Protein 8A3J (pdb70)

Foldseek 3Di:
DVVVVVVVVVVVVVVVVVVVVPD/DVVVVVVVVVVVVVVVVVVVVPD/DVVVVVVVVVVVVVVVVVVVVVD/DCVVVVVVVVVVVVVVVVVVVD/DVVVVVVVVVVVVVVVVVVVD/DVVVVVVVVVVVVVVVVVVVVD/DVVVVVVVVVVVVVVVVVVVVD/DVVVVVVVVVVVVVVVVVVVVD

Radius of gyration: 18.27 Å; Cα contacts (8 Å, |Δi|>4): 203; chains: 8; bounding box: 44×42×52 Å

Sequence (178 aa):
GQLEEIAKQLEEIAWQLEEIAQGGQLKKIAKQLKKIAYQLKKIAQGGQLEEIAKQLEEIAWQLEEIAQGGQLKKIAKQLKKIAYQLKKIAQQLEEIAKQLEEIAWQLEEIAQGQLKKIAKQLKKIAYQLKKIAQQLEEIAKQLEEIAWQLEEIAQGGQLKKIAKQLKKIAYQLKKIAQ

Secondary structure (DSSP, 8-state):
-HHHHHHHHHHHHHHHHHHHHH-/-HHHHHHHHHHHHHHHHHHHH--/-HHHHHHHHHHHHHHHHHHHHT-/-HHHHHHHHHHHHHHHHHHHH-/-HHHHHHHHHHHHHHHHHHH-/-HHHHHHHHHHHHHHHHHHHH-/-HHHHHHHHHHHHHHHHHHHH-/-HHHHHHHHHHHHHHHHHHHH-

B-factor: mean 29.38, std 7.17, range [14.41, 66.84]

Solvent-accessible surface area: 9225 Å² total; per-residue (Å²): 83,66,28,26,112,25,0,73,88,0,36,93,5,2,145,82,0,84,119,32,28,158,59,88,105,17,44,44,1,1,65,84,0,46,48,1,0,148,74,0,55,31,76,59,130,119,88,64,21,34,55,6,0,42,76,0,38,109,7,0,125,56,0,41,122,18,8,116,62,20,29,13,56,70,8,0,57,43,0,77,64,22,0,161,41,0,71,55,85,46,191,103,24,44,66,22,0,91,56,0,44,28,1,2,157,21,0,87,49,35,40,127,77,64,20,50,65,17,0,61,36,0,45,50,2,0,143,53,0,72,82,79,50,125,131,27,48,59,1,0,42,78,0,35,118,18,0,128,44,0,54,136,62,40,168,93,89,63,25,40,27,13,0,25,48,0,72,60,9,0,138,42,0,64,63,82,51,172

Structure (mmCIF, N/CA/C/O backbone):
data_8A3J
#
_entry.id   8A3J
#
_cell.length_a   27.660
_cell.length_b   63.160
_cell.length_c   47.301
_cell.angle_alpha   90.000
_cell.angle_beta   91.680
_cell.angle_gamma   90.000
#
_symmetry.space_group_name_H-M   'P 1 21 1'
#
loop_
_entity.id
_entity.type
_entity.pdbx_description
1 polymer apCC-Tet*3-A
2 polymer apCC-Tet*3-B
3 water water
#
loop_
_atom_site.group_PDB
_atom_site.id
_atom_site.type_symbol
_atom_site.label_atom_id
_atom_site.label_alt_id
_atom_site.label_comp_id
_atom_site.label_asym_id
_atom_site.label_entity_id
_atom_site.label_seq_id
_atom_site.pdbx_PDB_ins_code
_atom_site.Cartn_x
_atom_site.Cartn_y
_atom_site.Cartn_z
_atom_site.occupancy
_atom_site.B_iso_or_equiv
_atom_site.auth_seq_id
_atom_site.auth_comp_id
_atom_site.auth_asym_id
_atom_site.auth_atom_id
_atom_site.pdbx_PDB_model_num
ATOM 4 N N . GLY A 1 2 ? -14.264 -31.697 6.311 1.00 27.06 1 GLY A N 1
ATOM 5 C CA . GLY A 1 2 ? -15.655 -31.758 5.918 1.00 20.55 1 GLY A CA 1
ATOM 6 C C . GLY A 1 2 ? -15.997 -30.703 4.879 1.00 25.12 1 GLY A C 1
ATOM 7 O O . GLY A 1 2 ? -15.112 -29.973 4.436 1.00 23.77 1 GLY A O 1
ATOM 8 N N . GLN A 1 3 ? -17.276 -30.599 4.491 1.00 23.07 2 GLN A N 1
ATOM 9 C CA . GLN A 1 3 ? -17.636 -29.660 3.433 1.00 23.17 2 GLN A CA 1
ATOM 10 C C . GLN A 1 3 ? -17.290 -28.227 3.812 1.00 20.27 2 GLN A C 1
ATOM 11 O O . GLN A 1 3 ? -16.901 -27.426 2.955 1.00 20.42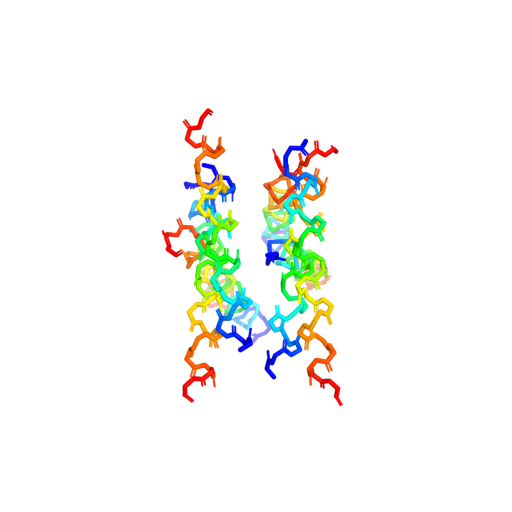 2 GLN A O 1
ATOM 13 N N . LEU A 1 4 ? -17.454 -27.874 5.082 1.00 17.69 3 LEU A N 1
ATOM 14 C CA . LEU A 1 4 ? -17.158 -26.509 5.498 1.00 19.62 3 LEU A CA 1
ATOM 15 C C . LEU A 1 4 ? -15.653 -26.219 5.451 1.00 20.16 3 LEU A C 1
ATOM 16 O O . LEU A 1 4 ? -15.236 -25.128 5.049 1.00 17.20 3 LEU A O 1
ATOM 21 N N . GLU A 1 5 ? -14.824 -27.172 5.861 1.00 18.63 4 GLU A N 1
ATOM 22 C CA . GLU A 1 5 ? -13.380 -26.960 5.799 1.00 21.21 4 GLU A CA 1
ATOM 23 C C . GLU A 1 5 ? -12.870 -26.893 4.353 1.00 20.91 4 GLU A C 1
ATOM 24 O O . GLU A 1 5 ? -11.936 -26.137 4.055 1.00 19.99 4 GLU A O 1
ATOM 26 N N . GLU A 1 6 ? -13.483 -27.652 3.438 1.00 22.59 5 GLU A N 1
ATOM 27 C CA . GLU A 1 6 ? -13.080 -27.602 2.035 1.00 21.16 5 GLU A CA 1
ATOM 28 C C . GLU A 1 6 ? -13.499 -26.289 1.381 1.00 19.49 5 GLU A C 1
ATOM 29 O O . GLU A 1 6 ? -12.722 -25.687 0.625 1.00 22.37 5 GLU A O 1
ATOM 35 N N . ILE A 1 7 ? -14.721 -25.825 1.659 1.00 23.71 6 ILE A N 1
ATOM 36 C CA . ILE A 1 7 ? -15.111 -24.485 1.225 1.00 21.55 6 ILE A CA 1
ATOM 37 C C . ILE A 1 7 ? -14.153 -23.445 1.788 1.00 20.38 6 ILE A C 1
ATOM 38 O O . ILE A 1 7 ? -13.731 -22.524 1.081 1.00 21.57 6 ILE A O 1
ATOM 43 N N . ALA A 1 8 ? -13.817 -23.556 3.072 1.00 17.52 7 ALA A N 1
ATOM 44 C CA . ALA A 1 8 ? -12.843 -22.648 3.679 1.00 21.59 7 ALA A CA 1
ATOM 45 C C . ALA A 1 8 ? -11.521 -22.628 2.912 1.00 19.67 7 ALA A C 1
ATOM 46 O O . ALA A 1 8 ? -10.965 -21.554 2.643 1.00 17.43 7 ALA A O 1
ATOM 48 N N . LYS A 1 9 ? -11.003 -23.811 2.554 1.00 18.70 8 LYS A N 1
ATOM 49 C CA . LYS A 1 9 ? -9.733 -23.867 1.823 1.00 22.85 8 LYS A CA 1
ATOM 50 C C . LYS A 1 9 ? -9.855 -23.185 0.468 1.00 22.85 8 LYS A C 1
ATOM 51 O O . LYS A 1 9 ? -8.919 -22.506 0.014 1.00 22.60 8 LYS A O 1
ATOM 55 N N . GLN A 1 10 ? -11.013 -23.345 -0.184 1.00 22.57 9 GLN A N 1
ATOM 56 C CA . GLN A 1 10 ? -11.240 -22.696 -1.473 1.00 23.73 9 GLN A CA 1
ATOM 57 C C . GLN A 1 10 ? -11.319 -21.175 -1.337 1.00 23.09 9 GLN A C 1
ATOM 58 O O . GLN A 1 10 ? -10.833 -20.440 -2.205 1.00 25.05 9 GLN A O 1
ATOM 64 N N . LEU A 1 11 ? -11.938 -20.676 -0.266 1.00 18.99 10 LEU A N 1
ATOM 65 C CA . LEU A 1 11 ? -11.964 -19.231 -0.068 1.00 18.06 10 LEU A CA 1
ATOM 66 C C . LEU A 1 11 ? -10.577 -18.695 0.263 1.00 18.15 10 LEU A C 1
ATOM 67 O O . LEU A 1 11 ? -10.240 -17.577 -0.127 1.00 18.06 10 LEU A O 1
ATOM 72 N N . GLU A 1 12 ? -9.750 -19.473 0.956 1.00 21.67 11 GLU A N 1
ATOM 73 C CA . GLU A 1 12 ? -8.367 -19.047 1.180 1.00 20.35 11 GLU A CA 1
ATOM 74 C C . GLU A 1 12 ? -7.616 -18.946 -0.138 1.00 21.42 11 GLU A C 1
ATOM 75 O O . GLU A 1 12 ? -6.911 -17.967 -0.390 1.00 25.01 11 GLU A O 1
ATOM 81 N N . GLU A 1 13 ? -7.736 -19.963 -0.987 1.00 21.86 12 GLU A N 1
ATOM 82 C CA . GLU A 1 13 ? -7.075 -19.894 -2.284 1.00 20.90 12 GLU A CA 1
ATOM 83 C C . GLU A 1 13 ? -7.536 -18.675 -3.078 1.00 23.29 12 GLU A C 1
ATOM 84 O O . GLU A 1 13 ? -6.729 -18.006 -3.741 1.00 23.94 12 GLU A O 1
ATOM 90 N N . ILE A 1 14 ? -8.830 -18.376 -3.038 1.00 22.10 13 ILE A N 1
ATOM 91 C CA . ILE A 1 14 ? -9.309 -17.173 -3.707 1.00 23.23 13 ILE A CA 1
ATOM 92 C C . ILE A 1 14 ? -8.711 -15.920 -3.072 1.00 21.46 13 ILE A C 1
ATOM 93 O O . ILE A 1 14 ? -8.404 -14.945 -3.765 1.00 23.30 13 ILE A O 1
ATOM 98 N N . ALA A 1 15 ? -8.537 -15.916 -1.751 1.00 19.49 14 ALA A N 1
ATOM 99 C CA . ALA A 1 15 ? -7.917 -14.747 -1.134 1.00 21.52 14 ALA A CA 1
ATOM 100 C C . ALA A 1 15 ? -6.445 -14.612 -1.5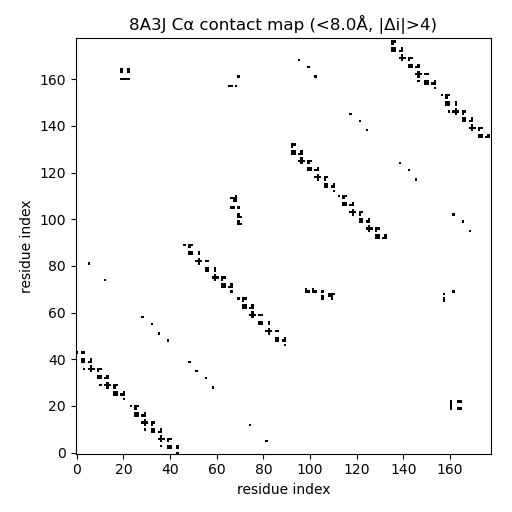38 1.00 21.73 14 ALA A C 1
ATOM 101 O O . ALA A 1 15 ? -5.941 -13.492 -1.643 1.00 18.93 14 ALA A O 1
ATOM 103 N N . TRP A 1 16 ? -5.758 -15.725 -1.830 1.00 20.94 15 TRP A N 1
ATOM 104 C CA . TRP A 1 16 ? -4.355 -15.619 -2.260 1.00 23.89 15 TRP A CA 1
ATOM 105 C C . TRP A 1 16 ? -4.236 -15.152 -3.712 1.00 24.85 15 TRP A C 1
ATOM 106 O O . TRP A 1 16 ? -3.294 -14.417 -4.053 1.00 23.05 15 TRP A O 1
ATOM 117 N N . GLN A 1 17 ? -5.166 -15.583 -4.583 1.00 24.08 16 GLN A N 1
ATOM 118 C CA . GLN A 1 17 ? -5.321 -14.951 -5.900 1.00 23.36 16 GLN A CA 1
ATOM 119 C C . GLN A 1 17 ? -5.531 -13.448 -5.768 1.00 21.04 16 GLN A C 1
ATOM 120 O O . GLN A 1 17 ? -4.944 -12.643 -6.499 1.00 22.87 16 GLN A O 1
ATOM 126 N N . LEU A 1 18 ? -6.449 -13.054 -4.902 1.00 22.37 17 LEU A N 1
ATOM 127 C CA . LEU A 1 18 ? -6.733 -11.636 -4.794 1.00 21.81 17 LEU A CA 1
ATOM 128 C C . LEU A 1 18 ? -5.509 -10.886 -4.289 1.00 21.58 17 LEU A C 1
ATOM 129 O O . LEU A 1 18 ? -5.266 -9.755 -4.704 1.00 24.95 17 LEU A O 1
ATOM 134 N N . GLU A 1 19 ? -4.705 -11.491 -3.433 1.00 21.01 18 GLU A N 1
ATOM 135 C CA . GLU A 1 19 ? -3.474 -10.849 -2.891 1.00 22.94 18 GLU A CA 1
ATOM 136 C C . GLU A 1 19 ? -2.420 -10.662 -3.992 1.00 23.29 18 GLU A C 1
ATOM 137 O O . GLU A 1 19 ? -1.821 -9.599 -4.026 1.00 26.81 18 GLU A O 1
ATOM 143 N N . GLU A 1 20 ? -2.259 -11.645 -4.873 1.00 21.75 19 GLU A N 1
ATOM 144 C CA . GLU A 1 20 ? -1.289 -11.559 -5.994 1.00 25.10 19 GLU A CA 1
ATOM 145 C C . GLU A 1 20 ? -1.690 -10.441 -6.969 1.00 28.31 19 GLU A C 1
ATOM 146 O O . GLU A 1 20 ? -0.810 -9.767 -7.471 1.00 28.38 19 GLU A O 1
ATOM 152 N N . ILE A 1 21 ? -2.988 -10.259 -7.196 1.00 25.69 20 ILE A N 1
ATOM 153 C CA . ILE A 1 21 ? -3.494 -9.206 -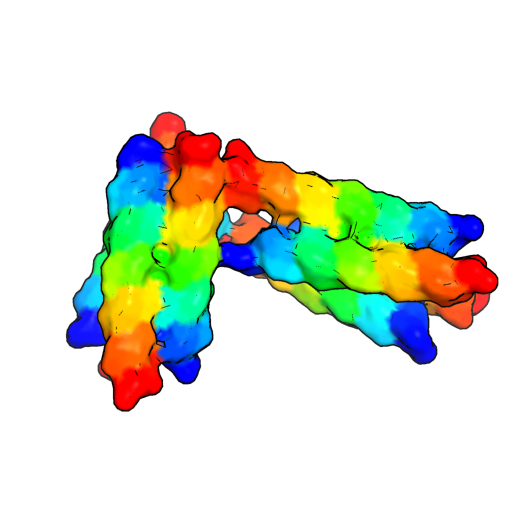8.113 1.00 24.32 20 ILE A CA 1
ATOM 154 C C . ILE A 1 21 ? -3.296 -7.851 -7.446 1.00 23.10 20 ILE A C 1
ATOM 155 O O . ILE A 1 21 ? -2.970 -6.905 -8.131 1.00 24.13 20 ILE A O 1
ATOM 160 N N . ALA A 1 22 ? -3.519 -7.785 -6.146 1.00 25.35 21 ALA A N 1
ATOM 161 C CA . ALA A 1 22 ? -3.464 -6.489 -5.447 1.00 28.01 21 ALA A CA 1
ATOM 162 C C . ALA A 1 22 ? -2.034 -5.963 -5.321 1.00 30.09 21 ALA A C 1
ATOM 163 O O . ALA A 1 22 ? -1.848 -4.747 -5.181 1.00 31.98 21 ALA A O 1
ATOM 165 N N . GLN A 1 23 ? -1.053 -6.839 -5.347 1.00 28.44 22 GLN A N 1
ATOM 166 C CA . GLN A 1 23 ? 0.282 -6.250 -5.068 1.00 35.54 22 GLN A CA 1
ATOM 167 C C . GLN A 1 23 ? 1.180 -6.245 -6.303 1.00 32.75 22 GLN A C 1
ATOM 168 O O . GLN A 1 23 ? 1.676 -5.165 -6.649 1.00 41.10 22 GLN A O 1
ATOM 174 N N . GLY A 1 24 ? 1.357 -7.359 -6.980 1.00 32.61 23 GLY A N 1
ATOM 175 C CA . GLY A 1 24 ? 2.255 -7.226 -8.135 1.00 33.88 23 GLY A CA 1
ATOM 176 C C . GLY A 1 24 ? 1.791 -8.052 -9.285 1.00 40.28 23 GLY A C 1
ATOM 177 O O . GLY A 1 24 ? 1.533 -7.492 -10.346 1.00 39.34 23 GLY A O 1
ATOM 182 N N . GLY B 2 2 ? -5.779 -1.738 -2.337 1.00 27.28 1 GLY B N 1
ATOM 183 C CA . GLY B 2 2 ? -6.391 -1.612 -1.027 1.00 29.52 1 GLY B CA 1
ATOM 184 C C . GLY B 2 2 ? -7.685 -2.367 -0.808 1.00 24.72 1 GLY B C 1
ATOM 185 O O . GLY B 2 2 ? -7.862 -2.999 0.219 1.00 25.79 1 GLY B O 1
ATOM 186 N N . GLN B 2 3 ? -8.607 -2.303 -1.769 1.00 27.96 2 GLN B N 1
ATOM 187 C CA . GLN B 2 3 ? -9.894 -2.952 -1.568 1.00 24.10 2 GLN B CA 1
ATOM 188 C C . GLN B 2 3 ? -9.799 -4.457 -1.774 1.00 24.04 2 GLN B C 1
ATOM 189 O O . GLN B 2 3 ? -10.423 -5.224 -1.038 1.00 24.01 2 GLN B O 1
ATOM 195 N N . LEU B 2 4 ? -9.043 -4.899 -2.776 1.00 23.57 3 LEU B N 1
ATOM 196 C CA . LEU B 2 4 ? -8.860 -6.329 -2.972 1.00 24.02 3 LEU B CA 1
ATOM 197 C C . LEU B 2 4 ? -8.140 -6.956 -1.783 1.00 25.46 3 LEU B C 1
ATOM 198 O O . LEU B 2 4 ? -8.442 -8.095 -1.402 1.00 23.09 3 LEU B O 1
ATOM 203 N N . LYS B 2 5 ? -7.195 -6.225 -1.176 1.00 25.21 4 LYS B N 1
ATOM 204 C CA . LYS B 2 5 ? -6.505 -6.730 0.007 1.00 26.18 4 LYS B CA 1
ATOM 205 C C . LYS B 2 5 ? -7.445 -6.805 1.209 1.00 24.72 4 LYS B C 1
ATOM 206 O O . LYS B 2 5 ? -7.434 -7.798 1.949 1.00 27.10 4 LYS B O 1
ATOM 208 N N . LYS B 2 6 ? -8.269 -5.772 1.429 1.00 22.71 5 LYS B N 1
ATOM 209 C CA . LYS B 2 6 ? -9.283 -5.871 2.481 1.00 24.46 5 LYS B CA 1
ATOM 210 C C . LYS B 2 6 ? -10.240 -7.038 2.230 1.00 25.30 5 LYS B C 1
ATOM 211 O O . LYS B 2 6 ? -10.662 -7.730 3.173 1.00 23.73 5 LYS B O 1
ATOM 213 N N . ILE B 2 7 ? -10.580 -7.292 0.965 1.00 22.21 6 ILE B N 1
ATOM 214 C CA . ILE B 2 7 ? -11.440 -8.427 0.660 1.00 22.05 6 ILE B CA 1
ATOM 215 C C . ILE B 2 7 ? -10.739 -9.745 0.965 1.00 20.39 6 ILE B C 1
ATOM 216 O O . ILE B 2 7 ? -11.346 -10.667 1.511 1.00 22.42 6 ILE B O 1
ATOM 221 N N . ALA B 2 8 ? -9.468 -9.878 0.594 1.00 24.28 7 ALA B N 1
ATOM 222 C CA . ALA B 2 8 ? -8.769 -11.122 0.871 1.00 20.86 7 ALA B CA 1
ATOM 223 C C . ALA B 2 8 ? -8.660 -11.355 2.368 1.00 19.22 7 ALA B C 1
ATOM 224 O O . ALA B 2 8 ? -8.778 -12.497 2.834 1.00 18.93 7 ALA B O 1
ATOM 226 N N . LYS B 2 9 ? -8.489 -10.283 3.147 1.00 18.09 8 LYS B N 1
ATOM 227 C CA . LYS B 2 9 ? -8.473 -10.448 4.604 1.00 22.05 8 LYS B CA 1
ATOM 228 C C . LYS B 2 9 ? -9.836 -10.895 5.128 1.00 23.70 8 LYS B C 1
ATOM 229 O O . LYS B 2 9 ? -9.919 -11.727 6.051 1.00 20.75 8 LYS B O 1
ATOM 231 N N . GLN B 2 10 ? -10.920 -10.345 4.558 1.00 22.72 9 GLN B N 1
ATOM 232 C CA . GLN B 2 10 ? -12.257 -10.802 4.921 1.00 21.37 9 GLN B CA 1
ATOM 233 C C . GLN B 2 10 ? -12.441 -12.258 4.563 1.00 21.01 9 GLN B C 1
ATOM 234 O O . GLN B 2 10 ? -13.049 -13.019 5.320 1.00 23.90 9 GLN B O 1
ATOM 240 N N . LEU B 2 11 ? -11.925 -12.665 3.409 1.00 18.34 10 LEU B N 1
ATOM 241 C CA . LEU B 2 11 ? -12.141 -14.028 2.959 1.00 17.64 10 LEU B CA 1
ATOM 242 C C . LEU B 2 11 ? -11.427 -14.991 3.870 1.00 20.20 10 LEU B C 1
ATOM 243 O O . LEU B 2 11 ? -11.940 -16.078 4.161 1.00 17.00 10 LEU B O 1
ATOM 248 N N . LYS B 2 12 ? -10.256 -14.576 4.367 1.00 19.55 11 LYS B N 1
ATOM 249 C CA . LYS B 2 12 ? -9.494 -15.407 5.279 1.00 22.22 11 LYS B CA 1
ATOM 250 C C . LYS B 2 12 ? -10.163 -15.489 6.639 1.00 19.01 11 LYS B C 1
ATOM 251 O O . LYS B 2 12 ? -10.215 -16.568 7.236 1.00 18.63 11 LYS B O 1
ATOM 253 N N . LYS B 2 13 ? -10.677 -14.370 7.153 1.00 20.46 12 LYS B N 1
ATOM 254 C CA . LYS B 2 13 ? -11.494 -14.447 8.369 1.00 22.86 12 LYS B CA 1
ATOM 255 C C . LYS B 2 13 ? -12.700 -15.371 8.180 1.00 23.70 12 LYS B C 1
ATOM 256 O O . LYS B 2 13 ? -13.031 -16.171 9.068 1.00 22.69 12 LYS B O 1
ATOM 258 N N . ILE B 2 14 ? -13.367 -15.283 7.030 1.00 20.95 13 ILE B N 1
ATOM 259 C CA . ILE B 2 14 ? -14.534 -16.126 6.798 1.00 23.00 13 ILE B CA 1
ATOM 260 C C . ILE B 2 14 ? -14.126 -17.597 6.751 1.00 23.85 13 ILE B C 1
ATOM 261 O O . ILE B 2 14 ? -14.819 -18.468 7.289 1.00 21.29 13 ILE B O 1
ATOM 266 N N . ALA B 2 15 ? -12.992 -17.900 6.113 1.00 21.12 14 ALA B N 1
ATOM 267 C CA . ALA B 2 15 ? -12.560 -19.290 6.057 1.00 22.66 14 ALA B CA 1
ATOM 268 C C . ALA B 2 15 ? -12.204 -19.794 7.449 1.00 22.13 14 ALA B C 1
ATOM 269 O O . ALA B 2 15 ? -12.526 -20.934 7.804 1.00 21.03 14 ALA B O 1
ATOM 271 N N . TYR B 2 16 ? -11.668 -18.943 8.311 1.00 21.79 15 TYR B N 1
ATOM 272 C CA . TYR B 2 16 ? -11.417 -19.367 9.713 1.00 26.48 15 TYR B CA 1
ATOM 273 C C . TYR B 2 16 ? -12.745 -19.679 10.414 1.00 25.29 15 TYR B C 1
ATOM 274 O O . TYR B 2 16 ? -12.821 -20.671 11.132 1.00 24.32 15 TYR B O 1
ATOM 283 N N . GLN B 2 17 ? -13.754 -18.849 10.178 1.00 26.57 16 GLN B N 1
ATOM 284 C CA . GLN B 2 17 ? -15.073 -19.002 10.843 1.00 25.56 16 GLN B CA 1
ATOM 285 C C . GLN B 2 17 ? -15.754 -20.303 10.400 1.00 26.93 16 GLN B C 1
ATOM 286 O O . GLN B 2 17 ? -16.307 -20.988 11.251 1.00 28.99 16 GLN B O 1
ATOM 292 N N . LEU B 2 18 ? -15.660 -20.637 9.121 1.00 26.32 17 LEU B N 1
ATOM 293 C CA . LEU B 2 18 ? -16.221 -21.910 8.622 1.00 25.58 17 LEU B CA 1
ATOM 294 C C . LEU B 2 18 ? -15.486 -23.070 9.292 1.00 28.48 17 LEU B C 1
ATOM 295 O O . LEU B 2 18 ? -16.157 -23.981 9.768 1.00 29.33 17 LEU B O 1
ATOM 300 N N . LYS B 2 19 ? -14.164 -22.998 9.345 1.00 24.28 18 LYS B N 1
ATOM 301 C CA . LYS B 2 19 ? -13.323 -24.064 9.948 1.00 30.49 18 LYS B CA 1
ATOM 302 C C . LYS B 2 19 ? -13.616 -24.196 11.450 1.00 31.92 18 LYS B C 1
ATOM 303 O O . LYS B 2 19 ? -13.539 -25.305 11.952 1.00 35.65 18 LYS B O 1
ATOM 309 N N . LYS B 2 20 ? -14.010 -23.112 12.106 1.00 32.10 19 LYS B N 1
ATOM 310 C CA . LYS B 2 20 ? -14.361 -23.150 13.545 1.00 31.03 19 LYS B CA 1
ATOM 311 C C . LYS B 2 20 ? -15.781 -23.698 13.768 1.00 36.65 19 LYS B C 1
ATOM 312 O O . LYS B 2 20 ? -15.951 -24.436 14.724 1.00 39.96 19 LYS B O 1
ATOM 314 N N . ILE B 2 21 ? -16.768 -23.310 12.957 1.00 34.41 20 ILE B N 1
ATOM 315 C CA . ILE B 2 21 ? -18.130 -23.901 13.075 1.00 35.11 20 ILE B CA 1
ATOM 316 C C . ILE B 2 21 ? -17.891 -25.392 13.093 1.00 37.63 20 ILE B C 1
ATOM 317 O O . ILE B 2 21 ? -18.371 -26.066 13.996 1.00 37.27 20 ILE B O 1
ATOM 322 N N . ALA B 2 22 ? -17.139 -25.843 12.103 1.00 38.67 21 ALA B N 1
ATOM 323 C CA . ALA B 2 22 ? -16.805 -27.265 11.997 1.00 37.44 21 ALA B CA 1
ATOM 324 C C . ALA B 2 22 ? -16.108 -27.728 13.283 1.00 41.76 21 ALA B C 1
ATOM 325 O O . ALA B 2 22 ? -16.464 -28.799 13.778 1.00 39.12 21 ALA B O 1
ATOM 327 N N . GLN B 2 23 ? -15.193 -26.920 13.825 1.00 48.90 22 GLN B N 1
ATOM 328 C CA . GLN B 2 23 ? -14.370 -27.328 14.992 1.00 46.60 22 GLN B CA 1
ATOM 329 C C . GLN B 2 23 ? -14.728 -26.528 16.233 1.00 49.29 22 GLN B C 1
ATOM 330 O O . GLN B 2 23 ? -14.169 -25.436 16.393 1.00 48.47 22 GLN B O 1
ATOM 336 N N . GLY B 2 24 ? -15.546 -27.078 17.120 1.00 42.00 23 GLY B N 1
ATOM 337 C CA . GLY B 2 24 ? -15.832 -26.370 18.379 1.00 42.29 23 GLY B CA 1
ATOM 338 C C . GLY B 2 24 ? -16.917 -25.350 18.169 1.00 41.57 23 GLY B C 1
ATOM 339 O O . GLY B 2 24 ? -16.780 -24.229 18.652 1.00 41.75 23 GLY B O 1
ATOM 344 N N . GLY C 1 2 ? -28.919 -19.126 10.189 1.00 38.42 1 GLY C N 1
ATOM 345 C CA . GLY C 1 2 ? -27.902 -18.607 11.088 1.00 34.14 1 GLY C CA 1
ATOM 346 C C . GLY C 1 2 ? -26.540 -18.202 10.568 1.00 31.47 1 GLY C C 1
ATOM 347 O O . GLY C 1 2 ? -26.404 -17.457 9.600 1.00 35.42 1 GLY C O 1
ATOM 348 N N . GLN C 1 3 ? -25.514 -18.709 11.245 1.00 34.12 2 GLN C N 1
ATOM 349 C CA . GLN C 1 3 ? -24.147 -18.259 11.001 1.00 33.34 2 GLN C CA 1
ATOM 350 C C . GLN C 1 3 ? -23.691 -18.582 9.587 1.00 30.08 2 GLN C C 1
ATOM 351 O O . GLN C 1 3 ? -23.035 -17.759 8.934 1.00 27.33 2 GLN C O 1
ATOM 353 N N . LEU C 1 4 ? -24.019 -19.778 9.095 1.00 29.80 3 LEU C N 1
ATOM 354 C CA . LEU C 1 4 ? -23.678 -20.112 7.718 1.00 26.35 3 LEU C CA 1
ATOM 355 C C . LEU C 1 4 ? -24.368 -19.172 6.748 1.00 27.27 3 LEU C C 1
ATOM 356 O O . LEU C 1 4 ? -23.778 -18.777 5.739 1.00 22.88 3 LEU C O 1
ATOM 361 N N . GLU C 1 5 ? -25.625 -18.794 7.037 1.00 29.56 4 GLU C N 1
ATOM 362 C CA . GLU C 1 5 ? -26.325 -17.887 6.134 1.00 27.54 4 GLU C CA 1
ATOM 363 C C . GLU C 1 5 ? -25.739 -16.477 6.197 1.00 25.74 4 GLU C C 1
ATOM 364 O O . GLU C 1 5 ? -25.600 -15.812 5.164 1.00 23.37 4 GLU C O 1
ATOM 366 N N . GLU C 1 6 ? -25.391 -16.003 7.396 1.00 28.34 5 GLU C N 1
ATOM 367 C CA . GLU C 1 6 ? -24.697 -14.723 7.507 1.00 25.82 5 GLU C CA 1
ATOM 368 C C . GLU C 1 6 ? -23.426 -14.730 6.685 1.00 26.35 5 GLU C C 1
ATOM 369 O O . GLU C 1 6 ? -23.123 -13.763 5.981 1.00 28.52 5 GLU C O 1
ATOM 371 N N . ILE C 1 7 ? -22.666 -15.815 6.766 1.00 26.98 6 ILE C N 1
ATOM 372 C CA . ILE C 1 7 ? -21.424 -15.897 6.017 1.00 24.65 6 ILE C CA 1
ATOM 373 C C . ILE C 1 7 ? -21.706 -15.914 4.522 1.00 24.19 6 ILE C C 1
ATOM 374 O O . ILE C 1 7 ? -20.995 -15.279 3.737 1.00 20.95 6 ILE C O 1
ATOM 379 N N . ALA C 1 8 ? -22.751 -16.632 4.104 1.00 22.92 7 ALA C N 1
ATOM 380 C CA . ALA C 1 8 ? -23.131 -16.628 2.695 1.00 22.87 7 ALA C CA 1
ATOM 381 C C . ALA C 1 8 ? -23.464 -15.217 2.216 1.00 21.34 7 ALA C C 1
ATOM 382 O O . ALA C 1 8 ? -23.095 -14.829 1.106 1.00 22.50 7 ALA C O 1
ATOM 384 N N . LYS C 1 9 ? -24.152 -14.432 3.038 1.00 24.42 8 LYS C N 1
ATOM 385 C CA . LYS C 1 9 ? -24.424 -13.048 2.656 1.00 23.62 8 LYS C CA 1
ATOM 386 C C . LYS C 1 9 ? -23.135 -12.239 2.566 1.00 22.63 8 LYS C C 1
ATOM 387 O O . LYS C 1 9 ? -22.984 -11.401 1.665 1.00 23.07 8 LYS C O 1
ATOM 389 N N . GLN C 1 10 ? -22.199 -12.464 3.496 1.00 24.28 9 GLN C N 1
ATOM 390 C CA . GLN C 1 10 ? -20.898 -11.795 3.411 1.00 20.77 9 GLN C CA 1
ATOM 391 C C . GLN C 1 10 ? -20.221 -12.101 2.087 1.00 21.41 9 GLN C C 1
ATOM 392 O O . GLN C 1 10 ? -19.670 -11.203 1.429 1.00 23.17 9 GLN C O 1
ATOM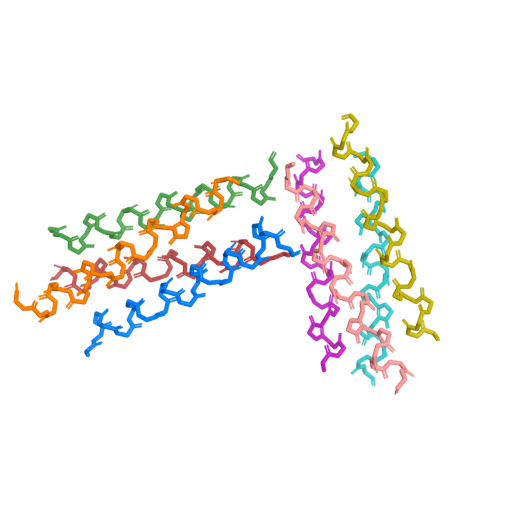 398 N N . LEU C 1 11 ? -20.280 -13.364 1.667 1.00 20.42 10 LEU C N 1
ATOM 399 C CA . LEU C 1 11 ? -19.663 -13.776 0.409 1.00 19.72 10 LEU C CA 1
ATOM 400 C C . LEU C 1 11 ? -20.340 -13.138 -0.787 1.00 21.31 10 LEU C C 1
ATOM 401 O O . LEU C 1 11 ? -19.660 -12.714 -1.724 1.00 19.35 10 LEU C O 1
ATOM 406 N N . GLU C 1 12 ? -21.681 -13.122 -0.796 1.00 19.79 11 GLU C N 1
ATOM 407 C CA . GLU C 1 12 ? -22.421 -12.447 -1.847 1.00 21.19 11 GLU C CA 1
ATOM 408 C C . GLU C 1 12 ? -22.014 -10.996 -1.960 1.00 20.03 11 GLU C C 1
ATOM 409 O O . GLU C 1 12 ? -21.793 -10.492 -3.066 1.00 21.83 11 GLU C O 1
ATOM 415 N N . GLU C 1 13 ? -21.940 -10.303 -0.829 1.00 20.13 12 GLU C N 1
ATOM 416 C CA . GLU C 1 13 ? -21.598 -8.859 -0.813 1.00 22.35 12 GLU C CA 1
ATOM 417 C C . GLU C 1 13 ? -20.161 -8.664 -1.325 1.00 22.49 12 GLU C C 1
ATOM 418 O O . GLU C 1 13 ? -19.936 -7.717 -2.068 1.00 24.15 12 GLU C O 1
ATOM 424 N N . ILE C 1 14 ? -19.237 -9.535 -0.943 1.00 19.45 13 ILE C N 1
ATOM 425 C CA . ILE C 1 14 ? -17.900 -9.472 -1.525 1.00 23.74 13 ILE C CA 1
ATOM 426 C C . ILE C 1 14 ? -17.953 -9.723 -3.037 1.00 22.95 13 ILE C C 1
ATOM 427 O O . ILE C 1 14 ? -17.269 -9.045 -3.813 1.00 22.59 13 ILE C O 1
ATOM 432 N N . ALA C 1 15 ? -18.753 -10.703 -3.475 1.00 19.62 14 ALA C N 1
ATOM 433 C CA . ALA C 1 15 ? -18.886 -10.948 -4.909 1.00 23.20 14 ALA C CA 1
ATOM 434 C C . ALA C 1 15 ? -19.395 -9.712 -5.632 1.00 22.55 14 ALA C C 1
ATOM 435 O O . ALA C 1 15 ? -18.935 -9.393 -6.736 1.00 25.36 14 ALA C O 1
ATOM 437 N N . TRP C 1 16 ? -20.351 -9.009 -5.031 1.00 21.88 15 TRP C N 1
ATOM 438 C CA . TRP C 1 16 ? -20.916 -7.823 -5.659 1.00 23.87 15 TRP C CA 1
ATOM 439 C C . TRP C 1 16 ? -19.907 -6.690 -5.696 1.00 22.17 15 TRP C C 1
ATOM 440 O O . TRP C 1 16 ? -19.805 -5.978 -6.702 1.00 24.05 15 TRP C O 1
ATOM 451 N N . GLN C 1 17 ? -19.145 -6.504 -4.618 1.00 22.26 16 GLN C N 1
ATOM 452 C CA . GLN C 1 17 ? -18.072 -5.510 -4.674 1.00 24.30 16 GLN C CA 1
ATOM 453 C C . GLN C 1 17 ? -17.026 -5.865 -5.720 1.00 24.26 16 GLN C C 1
ATOM 454 O O . GLN C 1 17 ? -16.495 -4.975 -6.391 1.00 26.33 16 GLN C O 1
ATOM 460 N N . LEU C 1 18 ? -16.707 -7.155 -5.867 1.00 21.52 17 LEU C N 1
ATOM 461 C CA . LEU C 1 18 ? -15.761 -7.585 -6.892 1.00 20.63 17 LEU C CA 1
ATOM 462 C C . LEU C 1 18 ? -16.297 -7.319 -8.295 1.00 22.15 17 LEU C C 1
ATOM 463 O O . LEU C 1 18 ? -15.540 -6.931 -9.197 1.00 20.13 17 LEU C O 1
ATOM 468 N N . GLU C 1 19 ? -17.592 -7.574 -8.515 1.00 20.03 18 GLU C N 1
ATOM 469 C CA . GLU C 1 19 ? -18.195 -7.235 -9.796 1.00 23.71 18 GLU C CA 1
ATOM 470 C C . GLU C 1 19 ? -18.123 -5.735 -10.050 1.00 25.25 18 GLU C C 1
ATOM 471 O O . GLU C 1 19 ? -17.871 -5.297 -11.178 1.00 27.03 18 GLU C O 1
ATOM 477 N N . GLU C 1 20 ? -18.348 -4.929 -9.010 1.00 22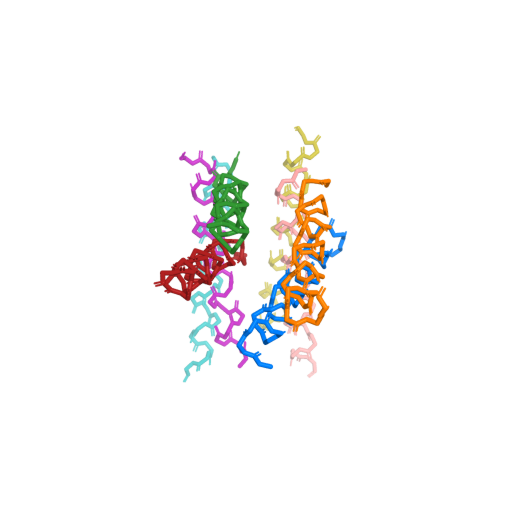.88 19 GLU C N 1
ATOM 478 C CA . GLU C 1 20 ? -18.241 -3.483 -9.169 1.00 24.83 19 GLU C CA 1
ATOM 479 C C . GLU C 1 20 ? -16.806 -3.073 -9.506 1.00 27.31 19 GLU C C 1
ATOM 480 O O . GLU C 1 20 ? -16.568 -2.279 -10.427 1.00 26.04 19 GLU C O 1
ATOM 486 N N . ILE C 1 21 ? -15.835 -3.609 -8.767 1.00 23.93 20 ILE C N 1
ATOM 487 C CA . ILE C 1 21 ? -14.422 -3.360 -9.050 1.00 25.12 20 ILE C CA 1
ATOM 488 C C . ILE C 1 21 ? -14.120 -3.663 -10.510 1.00 25.52 20 ILE C C 1
ATOM 489 O O . ILE C 1 21 ? -13.747 -2.780 -11.291 1.00 29.44 20 ILE C O 1
ATOM 494 N N . ALA C 1 22 ? -14.338 -4.909 -10.909 1.00 23.81 21 ALA C N 1
ATOM 495 C CA . ALA C 1 22 ? -13.987 -5.309 -12.266 1.00 28.17 21 ALA C CA 1
ATOM 496 C C . ALA C 1 22 ? -14.721 -4.480 -13.311 1.00 30.11 21 ALA C C 1
ATOM 497 O O . ALA C 1 22 ? -14.187 -4.255 -14.400 1.00 28.83 21 ALA C O 1
ATOM 499 N N . GLN C 1 23 ? -15.939 -4.016 -13.004 1.00 27.63 22 GLN C N 1
ATOM 500 C CA . GLN C 1 23 ? -16.728 -3.231 -13.947 1.00 30.24 22 GLN C CA 1
ATOM 501 C C . GLN C 1 23 ? -16.314 -1.774 -13.979 1.00 31.64 22 GLN C C 1
ATOM 502 O O . GLN C 1 23 ? -16.917 -0.994 -14.720 1.00 34.61 22 GLN C O 1
ATOM 508 N N . GLY C 1 24 ? -15.327 -1.383 -13.182 1.00 32.85 23 GLY C N 1
ATOM 509 C CA . GLY C 1 24 ? -14.783 -0.040 -13.254 1.00 37.29 23 GLY C CA 1
ATOM 510 C C . GLY C 1 24 ? -15.172 0.884 -12.117 1.00 39.26 23 GLY C C 1
ATOM 511 O O . GLY C 1 24 ? -14.921 2.088 -12.187 1.00 44.94 23 GLY C O 1
ATOM 516 N N . GLY D 2 2 ? -8.427 -10.519 -15.864 1.00 45.12 1 GLY D N 1
ATOM 517 C CA . GLY D 2 2 ? -9.848 -10.778 -16.015 1.00 37.65 1 GLY D CA 1
ATOM 518 C C . GLY D 2 2 ? -10.364 -11.768 -14.992 1.00 35.32 1 GLY D C 1
ATOM 519 O O . GLY D 2 2 ? -11.390 -12.429 -15.199 1.00 37.10 1 GLY D O 1
ATOM 520 N N . GLN D 2 3 ? -9.664 -11.850 -13.862 1.00 34.89 2 GLN D N 1
ATOM 521 C CA . GLN D 2 3 ? -9.953 -12.901 -12.894 1.00 30.73 2 GLN D CA 1
ATOM 522 C C . GLN D 2 3 ? -11.143 -12.569 -11.997 1.00 29.42 2 GLN D C 1
ATOM 523 O O . GLN D 2 3 ? -11.837 -13.488 -11.544 1.00 23.75 2 GLN D O 1
ATOM 525 N N . LEU D 2 4 ? -11.416 -11.275 -11.765 1.00 28.44 3 LEU D N 1
ATOM 526 C CA . LEU D 2 4 ? -12.299 -10.875 -10.675 1.00 27.85 3 LEU D CA 1
ATOM 527 C C . LEU D 2 4 ? -13.742 -11.300 -10.919 1.00 22.25 3 LEU D C 1
ATOM 528 O O . LEU D 2 4 ? -14.433 -11.695 -9.983 1.00 22.31 3 LEU D O 1
ATOM 533 N N . LYS D 2 5 ? -14.231 -11.204 -12.155 1.00 24.13 4 LYS D N 1
ATOM 534 C CA . LYS D 2 5 ? -15.608 -11.625 -12.408 1.00 22.94 4 LYS D CA 1
ATOM 535 C C . LYS D 2 5 ? -15.756 -13.126 -12.204 1.00 24.37 4 LYS D C 1
ATOM 536 O O . LYS D 2 5 ? -16.757 -13.589 -11.634 1.00 26.38 4 LYS D O 1
ATOM 538 N N . LYS D 2 6 ? -14.770 -13.904 -12.662 1.00 25.50 5 LYS D N 1
ATOM 539 C CA . LYS D 2 6 ? -14.830 -15.349 -12.471 1.00 23.90 5 LYS D CA 1
ATOM 540 C C . LYS D 2 6 ? -14.735 -15.710 -10.989 1.00 22.65 5 LYS D C 1
ATOM 541 O O . LYS D 2 6 ? -15.376 -16.667 -10.534 1.00 22.08 5 LYS D O 1
ATOM 543 N N . ILE D 2 7 ? -13.991 -14.919 -10.205 1.00 21.70 6 ILE D N 1
ATOM 544 C CA . ILE D 2 7 ? -13.974 -15.115 -8.758 1.00 21.84 6 ILE D CA 1
ATOM 545 C C . ILE D 2 7 ? -15.330 -14.797 -8.138 1.00 18.98 6 ILE D C 1
ATOM 546 O O . ILE D 2 7 ? -15.780 -15.495 -7.226 1.00 18.16 6 ILE D O 1
ATOM 551 N N . ALA D 2 8 ? -15.953 -13.691 -8.556 1.00 19.83 7 ALA D N 1
ATOM 552 C CA . ALA D 2 8 ? -17.238 -13.297 -7.984 1.00 21.98 7 ALA D CA 1
ATOM 553 C C . ALA D 2 8 ? -18.307 -14.346 -8.257 1.00 20.49 7 ALA D C 1
ATOM 554 O O . ALA D 2 8 ? -19.139 -14.639 -7.386 1.00 23.36 7 ALA D O 1
ATOM 556 N N . LYS D 2 9 ? -18.301 -14.932 -9.458 1.00 19.58 8 LYS D N 1
ATOM 557 C CA . LYS D 2 9 ? -19.262 -16.001 -9.728 1.00 19.58 8 LYS D CA 1
ATOM 558 C C . LYS D 2 9 ? -18.973 -17.224 -8.868 1.00 21.41 8 LYS D C 1
ATOM 559 O O . LYS D 2 9 ? -19.907 -17.849 -8.339 1.00 19.76 8 LYS D O 1
ATOM 561 N N . GLN D 2 10 ? -17.688 -17.583 -8.710 1.00 17.64 9 GLN D N 1
ATOM 562 C CA . GLN D 2 10 ? -17.372 -18.711 -7.846 1.00 20.12 9 GLN D CA 1
ATOM 563 C C . GLN D 2 10 ? -17.831 -18.449 -6.414 1.00 19.04 9 GLN D C 1
ATOM 564 O O . GLN D 2 10 ? -18.318 -19.365 -5.733 1.00 21.13 9 GLN D O 1
ATOM 566 N N . LEU D 2 11 ? -17.709 -17.195 -5.943 1.00 17.35 10 LEU D N 1
ATOM 567 C CA . LEU D 2 11 ? -18.150 -16.870 -4.588 1.00 17.01 10 LEU D CA 1
ATOM 568 C C . LEU D 2 11 ? -19.660 -16.940 -4.471 1.00 17.85 10 LEU D C 1
ATOM 569 O O . LEU D 2 11 ? -20.185 -17.311 -3.415 1.00 17.81 10 LEU D O 1
ATOM 574 N N . LYS D 2 12 ? -20.375 -16.569 -5.525 1.00 16.22 11 LYS D N 1
ATOM 575 C CA . LYS D 2 12 ? -21.823 -16.691 -5.455 1.00 17.77 11 LYS D CA 1
ATOM 576 C C . LYS D 2 12 ? -22.236 -18.151 -5.358 1.00 18.22 11 LYS D C 1
ATOM 577 O O . LYS D 2 12 ? -23.104 -18.503 -4.548 1.00 21.35 11 LYS D O 1
ATOM 583 N N . LYS D 2 13 ? -21.616 -19.018 -6.158 1.00 17.32 12 LYS D N 1
ATOM 584 C CA . LYS D 2 13 ? -21.941 -20.442 -6.090 1.00 14.41 12 LYS D CA 1
ATOM 585 C C . LYS D 2 13 ? -21.640 -21.023 -4.718 1.00 19.78 12 LYS D C 1
ATOM 586 O O . LYS D 2 13 ? -22.455 -21.778 -4.155 1.00 20.69 12 LYS D O 1
ATOM 588 N N . ILE D 2 14 ? -20.476 -20.683 -4.145 1.00 20.50 13 ILE D N 1
ATOM 589 C CA . ILE D 2 14 ? -20.173 -21.129 -2.795 1.00 18.57 13 ILE D CA 1
ATOM 590 C C . ILE D 2 14 ? -21.231 -20.641 -1.815 1.00 19.61 13 ILE D C 1
ATOM 591 O O . ILE D 2 14 ? -21.712 -21.402 -0.971 1.00 22.05 13 ILE D O 1
ATOM 596 N N . ALA D 2 15 ? -21.574 -19.357 -1.880 1.00 18.36 14 ALA D N 1
ATOM 597 C CA . ALA D 2 15 ? -22.507 -18.812 -0.907 1.00 18.11 14 ALA D CA 1
ATOM 598 C C . ALA D 2 15 ? -23.869 -19.503 -1.007 1.00 20.11 14 ALA D C 1
ATOM 599 O O . ALA D 2 15 ? -24.544 -19.747 0.007 1.00 17.29 14 ALA D O 1
ATOM 601 N N . TYR D 2 16 ? -24.277 -19.853 -2.217 1.00 21.14 15 TYR D N 1
ATOM 602 C CA . TYR D 2 16 ? -25.538 -20.570 -2.394 1.00 22.15 15 TYR D CA 1
ATOM 603 C C . TYR D 2 16 ? -25.467 -21.976 -1.802 1.00 25.14 15 TYR D C 1
ATOM 604 O O . TYR D 2 16 ? -26.431 -22.457 -1.180 1.00 21.14 15 TYR D O 1
ATOM 613 N N . GLN D 2 17 ? -24.324 -22.650 -1.977 1.00 22.53 16 GLN D N 1
ATOM 614 C CA . GLN D 2 17 ? -24.157 -23.960 -1.357 1.00 19.63 16 GLN D CA 1
ATOM 615 C C . GLN D 2 17 ? -24.180 -23.860 0.169 1.00 20.82 16 GLN D C 1
ATOM 616 O O . GLN D 2 17 ? -24.755 -24.723 0.835 1.00 21.87 16 GLN D O 1
ATOM 618 N N . LEU D 2 18 ? -23.525 -22.836 0.739 1.00 21.81 17 LEU D N 1
ATOM 619 C CA . LEU D 2 18 ? -23.580 -22.611 2.184 1.00 16.77 17 LEU D CA 1
ATOM 620 C C . LEU D 2 18 ? -25.013 -22.400 2.651 1.00 22.10 17 LEU D C 1
ATOM 621 O O . LEU D 2 18 ? -25.403 -22.876 3.721 1.00 21.31 17 LEU D O 1
ATOM 626 N N . LYS D 2 19 ? -25.800 -21.655 1.875 1.00 21.82 18 LYS D N 1
ATOM 627 C CA . LYS D 2 19 ? -27.195 -21.415 2.225 1.00 21.35 18 LYS D CA 1
ATOM 628 C C . LYS D 2 19 ? -28.002 -22.712 2.210 1.00 22.60 18 LYS D C 1
ATOM 629 O O . LYS D 2 19 ? -28.846 -22.959 3.098 1.00 20.35 18 LYS D O 1
ATOM 635 N N . LYS D 2 20 ? -27.745 -23.558 1.212 1.00 19.43 19 LYS D N 1
ATOM 636 C CA . LYS D 2 20 ? -28.393 -24.860 1.168 1.00 20.57 19 LYS D CA 1
ATOM 637 C C . LYS D 2 20 ? -28.010 -25.698 2.378 1.00 22.72 19 LYS D C 1
ATOM 638 O O . LYS D 2 20 ? -28.868 -26.327 3.006 1.00 21.29 19 LYS D O 1
ATOM 640 N N . ILE D 2 21 ? -26.720 -25.727 2.720 1.00 23.09 20 ILE D N 1
ATOM 641 C CA . ILE D 2 21 ? -26.297 -26.449 3.922 1.00 21.62 20 ILE D CA 1
ATOM 642 C C . ILE D 2 21 ? -27.011 -25.906 5.158 1.00 21.48 20 ILE D C 1
ATOM 643 O O . ILE D 2 21 ? -27.466 -26.674 6.019 1.00 22.00 20 ILE D O 1
ATOM 648 N N . ALA D 2 22 ? -27.105 -24.574 5.278 1.00 21.94 21 ALA D N 1
ATOM 649 C CA . ALA D 2 22 ? -27.753 -23.964 6.439 1.00 23.51 21 ALA D CA 1
ATOM 650 C C . ALA D 2 22 ? -29.231 -24.323 6.519 1.00 26.18 21 ALA D C 1
ATOM 651 O O . ALA D 2 22 ? -29.826 -24.301 7.606 1.00 27.26 21 ALA D O 1
ATOM 653 N N . GLN D 2 23 ? -29.849 -24.631 5.394 1.00 22.26 22 GLN D N 1
ATOM 654 C CA . GLN D 2 23 ? -31.205 -25.129 5.474 1.00 27.34 22 GLN D CA 1
ATOM 655 C C . GLN D 2 23 ? -31.163 -26.497 6.125 1.00 26.89 22 GLN D C 1
ATOM 656 O O . GLN D 2 23 ? -32.198 -27.116 6.309 1.00 33.59 22 GLN D O 1
ATOM 662 N N . GLN E 1 3 ? -1.308 -24.027 -23.248 1.00 36.39 2 GLN E N 1
ATOM 663 C CA . GLN E 1 3 ? -1.022 -22.900 -22.357 1.00 39.34 2 GLN E CA 1
ATOM 664 C C . GLN E 1 3 ? -1.222 -21.554 -23.044 1.00 35.12 2 GLN E C 1
ATOM 665 O O . GLN E 1 3 ? -1.676 -20.575 -22.429 1.00 33.98 2 GLN E O 1
ATOM 667 N N . LEU E 1 4 ? -0.858 -21.497 -24.324 1.00 34.75 3 LEU E N 1
ATOM 668 C CA . LEU E 1 4 ? -1.124 -20.286 -25.085 1.00 35.36 3 LEU E CA 1
ATOM 669 C C . LEU E 1 4 ? -2.617 -20.028 -25.162 1.00 35.23 3 LEU E C 1
ATOM 670 O O . LEU E 1 4 ? -3.055 -18.876 -25.096 1.00 36.87 3 LEU E O 1
ATOM 675 N N . GLU E 1 5 ? -3.416 -21.091 -25.282 1.00 35.76 4 GLU E N 1
ATOM 676 C CA . GLU E 1 5 ? -4.870 -20.939 -25.305 1.00 34.78 4 GLU E CA 1
ATOM 677 C C . GLU E 1 5 ? -5.376 -20.313 -24.011 1.00 35.45 4 GLU E C 1
ATOM 678 O O . GLU E 1 5 ? -6.182 -19.374 -24.031 1.00 36.19 4 GLU E O 1
ATOM 680 N N . GLU E 1 6 ? -4.930 -20.836 -22.867 1.00 37.05 5 GLU E N 1
ATOM 681 C CA . GLU E 1 6 ? -5.332 -20.250 -21.590 1.00 33.68 5 GLU E CA 1
ATOM 682 C C . GLU E 1 6 ? -4.954 -18.772 -21.527 1.00 34.26 5 GLU E C 1
ATOM 683 O O . GLU E 1 6 ? -5.768 -17.925 -21.129 1.00 31.54 5 GLU E O 1
ATOM 685 N N . ILE E 1 7 ? -3.714 -18.449 -21.923 1.00 31.24 6 ILE E N 1
ATOM 686 C CA . ILE E 1 7 ? -3.255 -17.058 -21.917 1.00 31.80 6 ILE E CA 1
ATOM 687 C C . ILE E 1 7 ? -4.124 -16.194 -22.819 1.00 33.14 6 ILE E C 1
ATOM 688 O O . ILE E 1 7 ? -4.428 -15.041 -22.497 1.00 33.73 6 ILE E O 1
ATOM 693 N N . ALA E 1 8 ? -4.507 -16.726 -23.978 1.00 32.60 7 ALA E N 1
ATOM 694 C CA . ALA E 1 8 ? -5.314 -15.963 -24.918 1.00 33.31 7 ALA E CA 1
ATOM 695 C C . ALA E 1 8 ? -6.714 -15.739 -24.374 1.00 32.32 7 ALA E C 1
ATOM 696 O O . ALA E 1 8 ? -7.302 -14.669 -24.570 1.00 31.26 7 ALA E O 1
ATOM 698 N N . LYS E 1 9 ? -7.255 -16.729 -23.669 1.00 29.53 8 LYS E N 1
ATOM 699 C CA . LYS E 1 9 ? -8.542 -16.534 -23.019 1.00 32.99 8 LYS E CA 1
ATOM 700 C C . LYS E 1 9 ? -8.453 -15.504 -21.897 1.00 31.71 8 LYS E C 1
ATOM 701 O O . LYS E 1 9 ? -9.394 -14.726 -21.691 1.00 34.43 8 LYS E O 1
ATOM 705 N N . GLN E 1 10 ? -7.333 -15.444 -21.177 1.00 34.41 9 GLN E N 1
ATOM 706 C CA . GLN E 1 10 ? -7.241 -14.406 -20.150 1.00 33.03 9 GLN E CA 1
ATOM 707 C C . GLN E 1 10 ? -7.063 -13.022 -20.768 1.00 31.46 9 GLN E C 1
ATOM 708 O O . GLN E 1 10 ? -7.600 -12.035 -20.247 1.00 30.03 9 GLN E O 1
ATOM 714 N N . LEU E 1 11 ? -6.317 -12.930 -21.876 1.00 30.03 10 LEU E N 1
ATOM 715 C CA . LEU E 1 11 ? -6.235 -11.670 -22.618 1.00 31.04 10 LEU E CA 1
ATOM 716 C C . LEU E 1 11 ? -7.616 -11.213 -23.083 1.00 32.05 10 LEU E C 1
ATOM 717 O O . LEU E 1 11 ? -7.970 -10.033 -22.963 1.00 30.63 10 LEU E O 1
ATOM 722 N N . GLU E 1 12 ? -8.416 -12.146 -23.603 1.00 33.64 11 GLU E N 1
ATOM 723 C CA . GLU E 1 12 ? -9.776 -11.829 -24.043 1.00 31.83 11 GLU E CA 1
ATOM 724 C C . GLU E 1 12 ? -10.642 -11.357 -22.879 1.00 33.59 11 GLU E C 1
ATOM 725 O O . GLU E 1 12 ? -11.429 -10.404 -23.016 1.00 32.51 11 GLU E O 1
ATOM 731 N N . GLU E 1 13 ? -10.541 -12.039 -21.730 1.00 34.32 12 GLU E N 1
ATOM 732 C CA . GLU E 1 13 ? -11.319 -11.618 -20.569 1.00 32.05 12 GLU E CA 1
ATOM 733 C C . GLU E 1 13 ? -10.884 -10.236 -20.098 1.00 31.02 12 GLU E C 1
ATOM 734 O O . GLU E 1 13 ? -11.711 -9.434 -19.638 1.00 30.16 12 GLU E O 1
ATOM 736 N N . ILE E 1 14 ? -9.602 -9.924 -20.243 1.00 30.80 13 ILE E N 1
ATOM 737 C CA . ILE E 1 14 ? -9.134 -8.584 -19.918 1.00 32.66 13 ILE E CA 1
ATOM 738 C C . ILE E 1 14 ? -9.750 -7.574 -20.872 1.00 28.97 13 ILE E C 1
ATOM 739 O O . ILE E 1 14 ? -10.116 -6.467 -20.470 1.00 27.65 13 ILE E O 1
ATOM 744 N N . ALA E 1 15 ? -9.870 -7.933 -22.151 1.00 30.92 14 ALA E N 1
ATOM 745 C CA . ALA E 1 15 ? -10.443 -6.999 -23.117 1.00 30.78 14 ALA E CA 1
ATOM 746 C C . ALA E 1 15 ? -11.921 -6.742 -22.827 1.00 33.97 14 ALA E C 1
ATOM 747 O O . ALA E 1 15 ? -12.387 -5.595 -22.910 1.00 32.59 14 ALA E O 1
ATOM 749 N N . TRP E 1 16 ? -12.666 -7.798 -22.484 1.00 32.43 15 TRP E N 1
ATOM 750 C CA . TRP E 1 16 ? -14.065 -7.627 -22.086 1.00 32.92 15 TRP E CA 1
ATOM 751 C C . TRP E 1 16 ? -14.178 -6.726 -20.865 1.00 32.45 15 TRP E C 1
ATOM 752 O O . TRP E 1 16 ? -15.070 -5.867 -20.796 1.00 30.69 15 TRP E O 1
ATOM 763 N N . GLN E 1 17 ? -13.293 -6.923 -19.882 1.00 33.47 16 GLN E N 1
ATOM 764 C CA . GLN E 1 17 ? -13.293 -6.064 -18.704 1.00 31.44 16 GLN E CA 1
ATOM 765 C C . GLN E 1 17 ? -12.998 -4.618 -19.081 1.00 32.16 16 GLN E C 1
ATOM 766 O O . GLN E 1 17 ? -13.678 -3.698 -18.621 1.00 29.57 16 GLN E O 1
ATOM 772 N N . LEU E 1 18 ? -11.975 -4.402 -19.912 1.00 31.11 17 LEU E N 1
ATOM 773 C CA . LEU E 1 18 ? -11.637 -3.045 -20.329 1.00 30.51 17 LEU E CA 1
ATOM 774 C C . LEU E 1 18 ? -12.812 -2.374 -21.024 1.00 32.04 17 LEU E C 1
ATOM 775 O O . LEU E 1 18 ? -13.080 -1.193 -20.796 1.00 31.85 17 LEU E O 1
ATOM 780 N N . GLU E 1 19 ? -13.528 -3.115 -21.869 1.00 32.87 18 GLU E N 1
ATOM 781 C CA . GLU E 1 19 ? -14.700 -2.563 -22.539 1.00 30.57 18 GLU E CA 1
ATOM 782 C C . GLU E 1 19 ? -15.805 -2.219 -21.541 1.00 32.54 18 GLU E C 1
ATOM 783 O O . GLU E 1 19 ? -16.469 -1.176 -21.664 1.00 35.34 18 GLU E O 1
ATOM 789 N N . GLU E 1 20 ? -16.036 -3.096 -20.560 1.00 31.62 19 GLU E N 1
ATOM 790 C CA . GLU E 1 20 ? -16.989 -2.773 -19.507 1.00 31.41 19 GLU E CA 1
ATOM 791 C C . GLU E 1 20 ? -16.571 -1.521 -18.753 1.00 31.70 19 GLU E C 1
ATOM 792 O O . GLU E 1 20 ? -17.415 -0.712 -18.363 1.00 29.75 19 GLU E O 1
ATOM 794 N N . ILE E 1 21 ? -15.268 -1.347 -18.530 1.00 31.88 20 ILE E N 1
ATOM 795 C CA . ILE E 1 21 ? -14.792 -0.200 -17.771 1.00 28.35 20 ILE E CA 1
ATOM 796 C C . ILE E 1 21 ? -14.937 1.071 -18.589 1.00 29.14 20 ILE E C 1
ATOM 797 O O . ILE E 1 21 ? -15.255 2.140 -18.062 1.00 33.72 20 ILE E O 1
ATOM 802 N N . ALA E 1 22 ? -14.693 0.980 -19.889 1.00 32.82 21 ALA E N 1
ATOM 803 C CA . ALA E 1 22 ? -14.811 2.154 -20.742 1.00 36.10 21 ALA E CA 1
ATOM 804 C C . ALA E 1 22 ? -16.256 2.620 -20.825 1.00 35.94 21 ALA E C 1
ATOM 805 O O . ALA E 1 22 ? -16.553 3.794 -20.586 1.00 39.43 21 ALA E O 1
ATOM 807 N N . GLN E 1 23 ? -17.172 1.719 -21.150 1.00 41.93 22 GLN E N 1
ATOM 808 C CA . GLN E 1 23 ? -18.546 2.161 -21.353 1.00 40.49 22 GLN E CA 1
ATOM 809 C C . GLN E 1 23 ? -19.497 1.417 -20.429 1.00 39.40 22 GLN E C 1
ATOM 810 O O . GLN E 1 23 ? -19.782 1.873 -19.317 1.00 42.11 22 GLN E O 1
ATOM 812 N N . GLY F 2 2 ? -12.399 4.959 -23.823 1.00 34.97 1 GLY F N 1
ATOM 813 C CA . GLY F 2 2 ? -12.060 5.739 -25.003 1.00 40.74 1 GLY F CA 1
ATOM 814 C C . GLY F 2 2 ? -10.773 5.230 -25.617 1.00 39.51 1 GLY F C 1
ATOM 815 O O . GLY F 2 2 ? -10.773 4.529 -26.632 1.00 39.76 1 GLY F O 1
ATOM 816 N N . GLN F 2 3 ? -9.646 5.577 -24.999 1.00 41.97 2 GLN F N 1
ATOM 817 C CA . GLN F 2 3 ? -8.432 4.855 -25.339 1.00 36.48 2 GLN F CA 1
ATOM 818 C C . GLN F 2 3 ? -8.473 3.446 -24.774 1.00 34.67 2 GLN F C 1
ATOM 819 O O . GLN F 2 3 ? -7.800 2.560 -25.303 1.00 36.50 2 GLN F O 1
ATOM 821 N N . LEU F 2 4 ? -9.281 3.207 -23.737 1.00 35.39 3 LEU F N 1
ATOM 822 C CA . LEU F 2 4 ? -9.444 1.843 -23.252 1.00 33.47 3 LEU F CA 1
ATOM 823 C C . LEU F 2 4 ? -10.153 0.974 -24.275 1.00 35.17 3 LEU F C 1
ATOM 824 O O . LEU F 2 4 ? -9.875 -0.226 -24.366 1.00 34.06 3 LEU F O 1
ATOM 829 N N . LYS F 2 5 ? -11.078 1.554 -25.041 1.00 34.70 4 LYS F N 1
ATOM 830 C CA . LYS F 2 5 ? -11.708 0.811 -26.125 1.00 35.81 4 LYS F CA 1
ATOM 831 C C . LYS F 2 5 ? -10.691 0.437 -27.196 1.00 33.86 4 LYS F C 1
ATOM 832 O O . LYS F 2 5 ? -10.697 -0.692 -27.706 1.00 35.81 4 LYS F O 1
ATOM 834 N N . LYS F 2 6 ? -9.800 1.366 -27.536 1.00 33.64 5 LYS F N 1
ATOM 835 C CA . LYS F 2 6 ? -8.695 1.045 -28.435 1.00 35.41 5 LYS F CA 1
ATOM 836 C C . LYS F 2 6 ? -7.855 -0.102 -27.891 1.00 33.92 5 LYS F C 1
ATOM 837 O O . LYS F 2 6 ? -7.564 -1.074 -28.604 1.00 36.02 5 LYS F O 1
ATOM 839 N N . ILE F 2 7 ? -7.445 -0.002 -26.627 1.00 34.46 6 ILE F N 1
ATOM 840 C CA . ILE F 2 7 ? -6.542 -1.002 -26.060 1.00 35.67 6 ILE F CA 1
ATOM 841 C C . ILE F 2 7 ? -7.210 -2.366 -26.043 1.00 32.90 6 ILE F C 1
ATOM 842 O O . ILE F 2 7 ? -6.576 -3.389 -26.332 1.00 32.13 6 ILE F O 1
ATOM 847 N N . ALA F 2 8 ? -8.496 -2.406 -25.692 1.00 33.73 7 ALA F N 1
ATOM 848 C CA . ALA F 2 8 ? -9.198 -3.680 -25.641 1.00 32.47 7 ALA F CA 1
ATOM 849 C C . ALA F 2 8 ? -9.374 -4.269 -27.036 1.00 32.14 7 ALA F C 1
ATOM 850 O O . ALA F 2 8 ? -9.332 -5.492 -27.210 1.00 31.05 7 ALA F O 1
ATOM 852 N N . LYS F 2 9 ? -9.574 -3.427 -28.048 1.00 32.15 8 LYS F N 1
ATOM 853 C CA . LYS F 2 9 ? -9.641 -3.973 -29.395 1.00 32.66 8 LYS F CA 1
ATOM 854 C C . LYS F 2 9 ? -8.308 -4.593 -29.771 1.00 32.01 8 LYS F C 1
ATOM 855 O O . LYS F 2 9 ? -8.255 -5.678 -30.373 1.00 32.76 8 LYS F O 1
ATOM 857 N N . GLN F 2 10 ? -7.217 -3.945 -29.359 1.00 34.19 9 GLN F N 1
ATOM 858 C CA . GLN F 2 10 ? -5.889 -4.500 -29.609 1.00 28.78 9 GLN F CA 1
ATOM 859 C C . GLN F 2 10 ? -5.705 -5.836 -28.894 1.00 30.35 9 GLN F C 1
ATOM 860 O O . GLN F 2 10 ? -5.227 -6.807 -29.483 1.00 33.27 9 GLN F O 1
ATOM 862 N N . LEU F 2 11 ? -6.069 -5.900 -27.617 1.00 29.47 10 LEU F N 1
ATOM 863 C CA . LEU F 2 11 ? -5.958 -7.152 -26.883 1.00 28.65 10 LEU F CA 1
ATOM 864 C C . LEU F 2 11 ? -6.818 -8.253 -27.481 1.00 31.70 10 LEU F C 1
ATOM 865 O O . LEU F 2 11 ? -6.425 -9.422 -27.441 1.00 32.24 10 LEU F O 1
ATOM 870 N N . LYS F 2 12 ? -8.000 -7.921 -28.013 1.00 30.92 11 LYS F N 1
ATOM 871 C CA . LYS F 2 12 ? -8.788 -8.945 -28.686 1.00 31.13 11 LYS F CA 1
ATOM 872 C C . LYS F 2 12 ? -8.058 -9.448 -29.918 1.00 30.00 11 LYS F C 1
ATOM 873 O O . LYS F 2 12 ? -8.053 -10.654 -30.195 1.00 30.39 11 LYS F O 1
ATOM 875 N N . LYS F 2 13 ? -7.396 -8.541 -30.645 1.00 31.41 12 LYS F N 1
ATOM 876 C CA . LYS F 2 13 ? -6.630 -8.962 -31.819 1.00 31.74 12 LYS F CA 1
ATOM 877 C C . LYS F 2 13 ? -5.453 -9.856 -31.428 1.00 30.87 12 LYS F C 1
ATOM 878 O O . LYS F 2 13 ? -5.214 -10.894 -32.063 1.00 31.05 12 LYS F O 1
ATOM 880 N N . ILE F 2 14 ? -4.725 -9.479 -30.372 1.00 30.81 13 ILE F N 1
ATOM 881 C CA . ILE F 2 14 ? -3.605 -10.285 -29.892 1.00 30.51 13 ILE F CA 1
ATOM 882 C C . ILE F 2 14 ? -4.091 -11.648 -29.417 1.00 31.05 13 ILE F C 1
ATOM 883 O O . ILE F 2 14 ? -3.462 -12.679 -29.694 1.00 34.29 13 ILE F O 1
ATOM 888 N N . ALA F 2 15 ? -5.216 -11.686 -28.702 1.00 31.32 14 ALA F N 1
ATOM 889 C CA . ALA F 2 15 ? -5.686 -12.964 -28.188 1.00 30.40 14 ALA F CA 1
ATOM 890 C C . ALA F 2 15 ? -6.162 -13.863 -29.314 1.00 32.41 14 ALA F C 1
ATOM 891 O O . ALA F 2 15 ? -6.014 -15.087 -29.229 1.00 32.11 14 ALA F O 1
ATOM 893 N N . TYR F 2 16 ? -6.705 -13.277 -30.383 1.00 30.78 15 TYR F N 1
ATOM 894 C CA . TYR F 2 16 ? -7.004 -14.061 -31.570 1.00 31.99 15 TYR F CA 1
ATOM 895 C C . TYR F 2 16 ? -5.736 -14.617 -32.188 1.00 30.76 15 TYR F C 1
ATOM 896 O O . TYR F 2 16 ? -5.703 -15.778 -32.609 1.00 32.19 15 TYR F O 1
ATOM 905 N N . GLN F 2 17 ? -4.699 -13.789 -32.305 1.00 30.52 16 GLN F N 1
ATOM 906 C CA . GLN F 2 17 ? -3.432 -14.293 -32.824 1.00 31.11 16 GLN F CA 1
ATOM 907 C C . GLN F 2 17 ? -2.984 -15.511 -32.032 1.00 32.91 16 GLN F C 1
ATOM 908 O O . GLN F 2 17 ? -2.700 -16.569 -32.602 1.00 34.73 16 GLN F O 1
ATOM 914 N N . LEU F 2 18 ? -2.986 -15.386 -30.702 1.00 31.72 17 LEU F N 1
ATOM 915 C CA . LEU F 2 18 ? -2.545 -16.475 -29.831 1.00 31.85 17 LEU F CA 1
ATOM 916 C C . LEU F 2 18 ? -3.398 -17.725 -30.015 1.00 37.13 17 LEU F C 1
ATOM 917 O O . LEU F 2 18 ? -2.868 -18.829 -30.191 1.00 39.57 17 LEU F O 1
ATOM 922 N N . LYS F 2 19 ? -4.728 -17.576 -29.963 1.00 36.00 18 LYS F N 1
ATOM 923 C CA . LYS F 2 19 ? -5.615 -18.703 -30.236 1.00 36.63 18 LYS F CA 1
ATOM 924 C C . LYS F 2 19 ? -5.330 -19.328 -31.598 1.00 36.88 18 LYS F C 1
ATOM 925 O O . LYS F 2 19 ? -5.491 -20.541 -31.773 1.00 38.10 18 LYS F O 1
ATOM 931 N N . LYS F 2 20 ? -4.916 -18.517 -32.574 1.00 37.01 19 LYS F N 1
ATOM 932 C CA . LYS F 2 20 ? -4.564 -19.063 -33.878 1.00 39.36 19 LYS F CA 1
ATOM 933 C C . LYS F 2 20 ? -3.252 -19.837 -33.810 1.00 38.91 19 LYS F C 1
ATOM 934 O O . LYS F 2 20 ? -3.052 -20.789 -34.571 1.00 40.88 19 LYS F O 1
ATOM 937 N N . ILE F 2 21 ? -2.342 -19.450 -32.916 1.00 39.44 20 ILE F N 1
ATOM 938 C CA . ILE F 2 21 ? -1.227 -20.343 -32.605 1.00 38.60 20 ILE F CA 1
ATOM 939 C C . ILE F 2 21 ? -1.713 -21.566 -31.834 1.00 40.06 20 ILE F C 1
ATOM 940 O O . ILE F 2 21 ? -1.299 -22.695 -32.117 1.00 40.79 20 ILE F O 1
ATOM 945 N N . ALA F 2 22 ? -2.616 -21.380 -30.873 1.00 38.75 21 ALA F N 1
ATOM 946 C CA . ALA F 2 22 ? -3.092 -22.518 -30.092 1.00 39.57 21 ALA F CA 1
ATOM 947 C C . ALA F 2 22 ? -3.778 -23.600 -30.929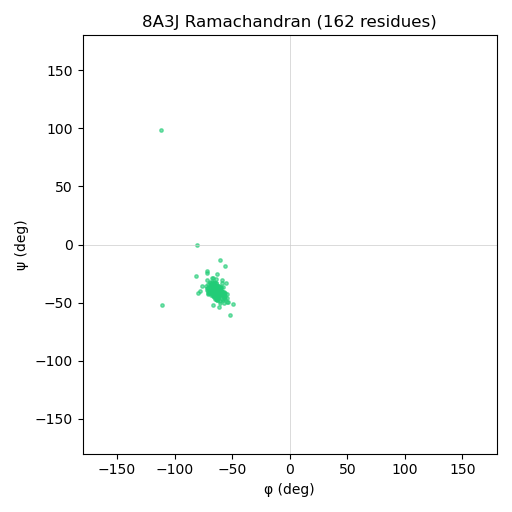 1.00 43.47 21 ALA F C 1
ATOM 948 O O . ALA F 2 22 ? -4.013 -24.698 -30.414 1.00 42.06 21 ALA F O 1
ATOM 950 N N . GLN F 2 23 ? -4.133 -23.327 -32.180 1.00 44.24 22 GLN F N 1
ATOM 951 C CA . GLN F 2 23 ? -4.610 -24.385 -33.058 1.00 43.25 22 GLN F CA 1
ATOM 952 C C . GLN F 2 23 ? -3.524 -24.765 -34.050 1.00 40.42 22 GLN F C 1
ATOM 953 O O . GLN F 2 23 ? -3.597 -25.822 -34.667 1.00 49.09 22 GLN F O 1
ATOM 955 N N . GLN G 1 3 ? 7.965 -13.867 -32.773 1.00 37.43 2 GLN G N 1
ATOM 956 C CA . GLN G 1 3 ? 6.549 -13.566 -32.978 1.00 39.83 2 GLN G CA 1
ATOM 957 C C . GLN G 1 3 ? 5.824 -13.508 -31.656 1.00 38.18 2 GLN G C 1
ATOM 958 O O . GLN G 1 3 ? 5.150 -12.521 -31.340 1.00 37.08 2 GLN G O 1
ATOM 964 N N . LEU G 1 4 ? 5.952 -14.586 -30.882 1.00 34.52 3 LEU G N 1
ATOM 965 C CA . LEU G 1 4 ? 5.458 -14.551 -29.519 1.00 32.52 3 LEU G CA 1
ATOM 966 C C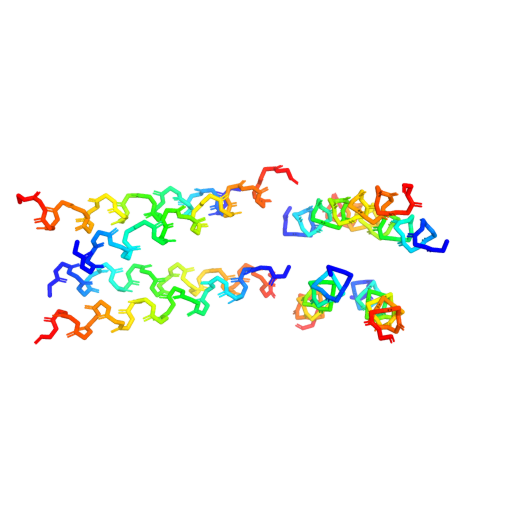 . LEU G 1 4 ? 6.133 -13.441 -28.743 1.00 34.61 3 LEU G C 1
ATOM 967 O O . LEU G 1 4 ? 5.510 -12.817 -27.880 1.00 33.51 3 LEU G O 1
ATOM 972 N N . GLU G 1 5 ? 7.408 -13.169 -29.063 1.00 35.49 4 GLU G N 1
ATOM 973 C CA . GLU G 1 5 ? 8.119 -12.045 -28.465 1.00 33.21 4 GLU G CA 1
ATOM 974 C C . GLU G 1 5 ? 7.508 -10.717 -28.888 1.00 31.57 4 GLU G C 1
ATOM 975 O O . GLU G 1 5 ? 7.359 -9.812 -28.062 1.00 33.11 4 GLU G O 1
ATOM 977 N N . GLU G 1 6 ? 7.154 -10.578 -30.169 1.00 32.23 5 GLU G N 1
ATOM 978 C CA . GLU G 1 6 ? 6.512 -9.353 -30.634 1.00 31.08 5 GLU G CA 1
ATOM 979 C C . GLU G 1 6 ? 5.177 -9.133 -29.938 1.00 34.35 5 GLU G C 1
ATOM 980 O O . GLU G 1 6 ? 4.860 -8.010 -29.521 1.00 34.55 5 GLU G O 1
ATOM 982 N N . ILE G 1 7 ? 4.386 -10.201 -29.808 1.00 32.46 6 ILE G N 1
ATOM 983 C CA . ILE G 1 7 ? 3.113 -10.142 -29.093 1.00 32.73 6 ILE G CA 1
ATOM 984 C C . ILE G 1 7 ? 3.329 -9.741 -27.637 1.00 32.74 6 ILE G C 1
ATOM 985 O O . ILE G 1 7 ? 2.581 -8.928 -27.081 1.00 33.90 6 ILE G O 1
ATOM 990 N N . ALA G 1 8 ? 4.374 -10.271 -27.005 1.00 30.90 7 ALA G N 1
ATOM 991 C CA . ALA G 1 8 ? 4.638 -9.910 -25.619 1.00 29.47 7 ALA G CA 1
ATOM 992 C C . ALA G 1 8 ? 5.041 -8.446 -25.488 1.00 31.66 7 ALA G C 1
ATOM 993 O O . ALA G 1 8 ? 4.601 -7.759 -24.557 1.00 30.45 7 ALA G O 1
ATOM 995 N N . LYS G 1 9 ? 5.897 -7.958 -26.397 1.00 32.54 8 LYS G N 1
ATOM 996 C CA . LYS G 1 9 ? 6.271 -6.544 -26.384 1.00 31.49 8 LYS G CA 1
ATOM 997 C C . LYS G 1 9 ? 5.052 -5.663 -26.585 1.00 33.21 8 LYS G C 1
ATOM 998 O O . LYS G 1 9 ? 4.933 -4.604 -25.958 1.00 37.90 8 LYS G O 1
ATOM 1000 N N . GLN G 1 10 ? 4.123 -6.095 -27.440 1.00 33.98 9 GLN G N 1
ATOM 1001 C CA . GLN G 1 10 ? 2.840 -5.406 -27.580 1.00 33.67 9 GLN G CA 1
ATOM 1002 C C . GLN G 1 10 ? 2.081 -5.350 -26.256 1.00 31.55 9 GLN G C 1
ATOM 1003 O O . GLN G 1 10 ? 1.528 -4.306 -25.884 1.00 29.91 9 GLN G O 1
ATOM 1009 N N . LEU G 1 11 ? 2.006 -6.484 -25.551 1.00 30.61 10 LEU G N 1
ATOM 1010 C CA . LEU G 1 11 ? 1.321 -6.504 -24.262 1.00 28.42 10 LEU G CA 1
ATOM 1011 C C . LEU G 1 11 ? 1.968 -5.545 -23.279 1.00 29.69 10 LEU G C 1
ATOM 1012 O O . LEU G 1 11 ? 1.274 -4.860 -22.524 1.00 28.76 10 LEU G O 1
ATOM 1017 N N . GLU G 1 12 ? 3.301 -5.516 -23.244 1.00 30.51 11 GLU G N 1
ATOM 1018 C CA . GLU G 1 12 ? 4.019 -4.592 -22.367 1.00 32.37 11 GLU G CA 1
ATOM 1019 C C . GLU G 1 12 ? 3.720 -3.142 -22.715 1.00 31.49 11 GLU G C 1
ATOM 1020 O O . GLU G 1 12 ? 3.565 -2.293 -21.829 1.00 32.41 11 GLU G O 1
ATOM 1026 N N . GLU G 1 13 ? 3.713 -2.822 -24.004 1.00 32.77 12 GLU G N 1
ATOM 1027 C CA . GLU G 1 13 ? 3.431 -1.455 -24.406 1.00 34.07 12 GLU G CA 1
ATOM 1028 C C . GLU G 1 13 ? 2.028 -1.059 -23.981 1.00 32.05 12 GLU G C 1
ATOM 1029 O O . GLU G 1 13 ? 1.808 0.054 -23.489 1.00 32.30 12 GLU G O 1
ATOM 1035 N N . ILE G 1 14 ? 1.068 -1.971 -24.140 1.00 31.41 13 ILE G N 1
ATOM 1036 C CA . ILE G 1 14 ? -0.290 -1.711 -23.658 1.00 32.86 13 ILE G CA 1
ATOM 1037 C C . ILE G 1 14 ? -0.289 -1.511 -22.145 1.00 30.61 13 ILE G C 1
ATOM 1038 O O . ILE G 1 14 ? -0.906 -0.578 -21.630 1.00 28.70 13 ILE G O 1
ATOM 1043 N N . ALA G 1 15 ? 0.417 -2.380 -21.413 1.00 31.66 14 ALA G N 1
ATOM 1044 C CA . ALA G 1 15 ? 0.478 -2.251 -19.958 1.00 32.02 14 ALA G CA 1
ATOM 1045 C C . ALA G 1 15 ? 0.995 -0.881 -19.546 1.00 31.99 14 ALA G C 1
ATOM 1046 O O . ALA G 1 15 ? 0.469 -0.260 -18.617 1.00 32.26 14 ALA G O 1
ATOM 1048 N N . TRP G 1 16 ? 2.017 -0.392 -20.238 1.00 32.08 15 TRP G N 1
ATOM 1049 C CA . TRP G 1 16 ? 2.562 0.913 -19.901 1.00 34.17 15 TRP G CA 1
ATOM 1050 C C . TRP G 1 16 ? 1.588 2.029 -20.265 1.00 29.44 15 TRP G C 1
ATOM 1051 O O . TRP G 1 16 ? 1.419 2.986 -19.499 1.00 29.99 15 TRP G O 1
ATOM 1062 N N . GLN G 1 17 ? 0.940 1.937 -21.426 1.00 29.91 16 GLN G N 1
ATOM 1063 C CA . GLN G 1 17 ? -0.124 2.890 -21.708 1.00 28.77 16 GLN G CA 1
ATOM 1064 C C . GLN G 1 17 ? -1.156 2.879 -20.592 1.00 29.65 16 GLN G C 1
ATOM 1065 O O . GLN G 1 17 ? -1.586 3.934 -20.126 1.00 32.87 16 GLN G O 1
ATOM 1067 N N . LEU G 1 18 ? -1.522 1.694 -20.112 1.00 28.75 17 LEU G N 1
ATOM 1068 C CA . LEU G 1 18 ? -2.544 1.591 -19.075 1.00 30.37 17 LEU G CA 1
ATOM 1069 C C . LEU G 1 18 ? -2.099 2.283 -17.802 1.00 30.23 17 LEU G C 1
ATOM 1070 O O . LEU G 1 18 ? -2.873 3.010 -17.166 1.00 32.22 17 LEU G O 1
ATOM 1075 N N . GLU G 1 19 ? -0.859 2.024 -17.389 1.00 28.65 18 GLU G N 1
ATOM 1076 C CA . GLU G 1 19 ? -0.367 2.623 -16.160 1.00 31.38 18 GLU G CA 1
ATOM 1077 C C . GLU G 1 19 ? -0.328 4.134 -16.281 1.00 31.11 18 GLU G C 1
ATOM 1078 O O . GLU G 1 19 ? -0.668 4.843 -15.332 1.00 35.35 18 GLU G O 1
ATOM 1084 N N . GLU G 1 20 ? 0.070 4.646 -17.446 1.00 31.13 19 GLU G N 1
ATOM 1085 C CA . GLU G 1 20 ? 0.060 6.088 -17.675 1.00 31.06 19 GLU G CA 1
ATOM 1086 C C . GLU G 1 20 ? -1.356 6.652 -17.673 1.00 35.25 19 GLU G C 1
ATOM 1087 O O . GLU G 1 20 ? -1.568 7.807 -17.276 1.00 36.07 19 GLU G O 1
ATOM 1093 N N . ILE G 1 21 ? -2.330 5.867 -18.141 1.00 31.61 20 ILE G N 1
ATOM 1094 C CA . ILE G 1 21 ? -3.727 6.296 -18.082 1.00 33.02 20 ILE G CA 1
ATOM 1095 C C . ILE G 1 21 ? -4.143 6.467 -16.635 1.00 34.76 20 ILE G C 1
ATOM 1096 O O . ILE G 1 21 ? -4.735 7.483 -16.251 1.00 36.16 20 ILE G O 1
ATOM 1101 N N . ALA G 1 22 ? -3.829 5.463 -15.809 1.00 33.50 21 ALA G N 1
ATOM 1102 C CA . ALA G 1 22 ? -4.218 5.489 -14.403 1.00 33.49 21 ALA G CA 1
ATOM 1103 C C . ALA G 1 22 ? -3.580 6.668 -13.676 1.00 32.38 21 ALA G C 1
ATOM 1104 O O . ALA G 1 22 ? -4.273 7.477 -13.055 1.00 34.34 21 ALA G O 1
ATOM 1106 N N . GLN G 1 23 ? -2.257 6.801 -13.765 1.00 34.26 22 GLN G N 1
ATOM 1107 C CA . GLN G 1 23 ? -1.580 7.939 -13.142 1.00 34.08 22 GLN G CA 1
ATOM 1108 C C . GLN G 1 23 ? -2.125 9.280 -13.613 1.00 35.81 22 GLN G C 1
ATOM 1109 O O . GLN G 1 23 ? -1.892 10.302 -12.949 1.00 32.77 22 GLN G O 1
ATOM 1115 N N . GLY G 1 24 ? -2.832 9.303 -14.741 1.00 35.26 23 GLY G N 1
ATOM 1116 C CA . GLY G 1 24 ? -3.179 10.545 -15.406 1.00 34.53 23 GLY G CA 1
ATOM 1117 C C . GLY G 1 24 ? -4.520 11.114 -15.013 1.00 39.40 23 GLY G C 1
ATOM 1118 O O . GLY G 1 24 ? -5.329 10.430 -14.380 1.00 41.33 23 GLY G O 1
ATOM 1120 N N . GLY H 2 2 ? -5.307 2.604 -9.337 1.00 23.30 1 GLY H N 1
ATOM 1121 C CA . GLY H 2 2 ? -6.583 1.896 -9.429 1.00 27.54 1 GLY H CA 1
ATOM 1122 C C . GLY H 2 2 ? -6.584 0.531 -10.126 1.00 29.92 1 GLY H C 1
ATOM 1123 O O . GLY H 2 2 ? -5.584 -0.178 -10.107 1.00 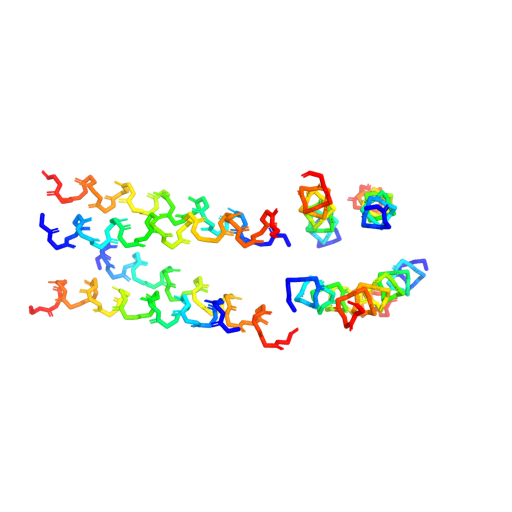31.49 1 GLY H O 1
ATOM 1124 N N . GLN H 2 3 ? -7.715 0.165 -10.743 1.00 30.30 2 GLN H N 1
ATOM 1125 C CA . GLN H 2 3 ? -7.856 -1.162 -11.348 1.00 27.48 2 GLN H CA 1
ATOM 1126 C C . GLN H 2 3 ? -7.004 -1.300 -12.593 1.00 27.30 2 GLN H C 1
ATOM 1127 O O . GLN H 2 3 ? -6.524 -2.394 -12.909 1.00 27.61 2 GLN H O 1
ATOM 1133 N N . LEU H 2 4 ? -6.851 -0.219 -13.344 1.00 25.38 3 LEU H N 1
ATOM 1134 C CA . LEU H 2 4 ? -6.121 -0.319 -14.593 1.00 26.79 3 LEU H CA 1
ATOM 1135 C C . LEU H 2 4 ? -4.646 -0.611 -14.341 1.00 27.68 3 LEU H C 1
ATOM 1136 O O . LEU H 2 4 ? -4.013 -1.312 -15.132 1.00 24.02 3 LEU H O 1
ATOM 1141 N N . LYS H 2 5 ? -4.090 -0.116 -13.237 1.00 28.39 4 LYS H N 1
ATOM 1142 C CA . LYS H 2 5 ? -2.732 -0.509 -12.876 1.00 26.41 4 LYS H CA 1
ATOM 1143 C C . LYS H 2 5 ? -2.664 -1.999 -12.536 1.00 27.11 4 LYS H C 1
ATOM 1144 O O . LYS H 2 5 ? -1.691 -2.672 -12.890 1.00 31.60 4 LYS H O 1
ATOM 1146 N N . LYS H 2 6 ? -3.692 -2.548 -11.876 1.00 32.58 5 LYS H N 1
ATOM 1147 C CA . LYS H 2 6 ? -3.667 -3.987 -11.587 1.00 33.56 5 LYS H CA 1
ATOM 1148 C C . LYS H 2 6 ? -3.741 -4.798 -12.874 1.00 29.11 5 LYS H C 1
ATOM 1149 O O . LYS H 2 6 ? -2.972 -5.753 -13.069 1.00 28.79 5 LYS H O 1
ATOM 1151 N N . ILE H 2 7 ? -4.639 -4.402 -13.772 1.00 27.90 6 ILE H N 1
ATOM 1152 C CA . ILE H 2 7 ? -4.734 -5.024 -15.085 1.00 28.29 6 ILE H CA 1
ATOM 1153 C C . ILE H 2 7 ? -3.404 -4.938 -15.803 1.00 26.05 6 ILE H C 1
ATOM 1154 O O . ILE H 2 7 ? -2.973 -5.894 -16.446 1.00 26.71 6 ILE H O 1
ATOM 1159 N N . ALA H 2 8 ? -2.719 -3.800 -15.692 1.00 27.39 7 ALA H N 1
ATOM 1160 C CA . ALA H 2 8 ? -1.450 -3.633 -16.389 1.00 28.08 7 ALA H CA 1
ATOM 1161 C C . ALA H 2 8 ? -0.368 -4.523 -15.801 1.00 27.51 7 ALA H C 1
ATOM 1162 O O . ALA H 2 8 ? 0.465 -5.056 -16.542 1.00 29.41 7 ALA H O 1
ATOM 1164 N N . LYS H 2 9 ? -0.352 -4.685 -14.473 1.00 26.95 8 LYS H N 1
ATOM 1165 C CA . LYS H 2 9 ? 0.590 -5.622 -13.859 1.00 27.66 8 LYS H CA 1
ATOM 1166 C C . LYS H 2 9 ? 0.342 -7.035 -14.360 1.00 27.57 8 LYS H C 1
ATOM 1167 O O . LYS H 2 9 ? 1.289 -7.781 -14.655 1.00 29.33 8 LYS H O 1
ATOM 1169 N N . GLN H 2 10 ? -0.933 -7.411 -14.472 1.00 25.83 9 GLN H N 1
ATOM 1170 C CA . GLN H 2 10 ? -1.295 -8.713 -15.026 1.00 28.57 9 GLN H CA 1
ATOM 1171 C C . GLN H 2 10 ? -0.826 -8.854 -16.468 1.00 25.93 9 GLN H C 1
ATOM 1172 O O . GLN H 2 10 ? -0.364 -9.924 -16.877 1.00 26.84 9 GLN H O 1
ATOM 1178 N N . LEU H 2 11 ? -0.951 -7.791 -17.264 1.00 25.19 10 LEU H N 1
ATOM 1179 C CA . LEU H 2 11 ? -0.486 -7.879 -18.644 1.00 23.88 10 LEU H CA 1
ATOM 1180 C C . LEU H 2 11 ? 1.029 -8.036 -18.695 1.00 25.27 10 LEU H C 1
ATOM 1181 O O . LEU H 2 11 ? 1.550 -8.774 -19.533 1.00 25.36 10 LEU H O 1
ATOM 1186 N N . LYS H 2 12 ? 1.758 -7.353 -17.812 1.00 23.66 11 LYS H N 1
ATOM 1187 C CA . LYS H 2 12 ? 3.208 -7.546 -17.785 1.00 25.15 11 LYS H CA 1
ATOM 1188 C C . LYS H 2 12 ? 3.564 -8.978 -17.406 1.00 24.57 11 LYS H C 1
ATOM 1189 O O . LYS H 2 12 ? 4.491 -9.564 -17.975 1.00 27.52 11 LYS H O 1
ATOM 1195 N N . LYS H 2 13 ? 2.831 -9.563 -16.457 1.00 24.11 12 LYS H N 1
ATOM 1196 C CA . LYS H 2 13 ? 3.099 -10.949 -16.073 1.00 24.81 12 LYS H CA 1
ATOM 1197 C C . LYS H 2 13 ? 2.843 -11.897 -17.233 1.00 25.60 12 LYS H C 1
ATOM 1198 O O . LYS H 2 13 ? 3.657 -12.788 -17.510 1.00 28.16 12 LYS H O 1
ATOM 1200 N N . ILE H 2 14 ? 1.733 -11.697 -17.950 1.00 26.63 13 ILE H N 1
ATOM 1201 C CA . ILE H 2 14 ? 1.473 -12.496 -19.145 1.00 25.98 13 ILE H CA 1
ATOM 1202 C C . ILE H 2 14 ? 2.585 -12.309 -20.175 1.00 26.13 13 ILE H C 1
ATOM 1203 O O . ILE H 2 14 ? 3.026 -13.268 -20.817 1.00 25.32 13 ILE H O 1
ATOM 1208 N N . ALA H 2 15 ? 3.036 -11.071 -20.374 1.00 26.46 14 ALA H N 1
ATOM 1209 C CA . ALA H 2 15 ? 4.016 -10.820 -21.419 1.00 27.45 14 ALA H CA 1
ATOM 1210 C C . ALA H 2 15 ? 5.347 -11.478 -21.086 1.00 28.27 14 ALA H C 1
ATOM 1211 O O . ALA H 2 15 ? 6.035 -11.987 -21.979 1.00 28.11 14 ALA H O 1
ATOM 1213 N N . TYR H 2 16 ? 5.723 -11.507 -19.809 1.00 27.46 15 TYR H N 1
ATOM 1214 C CA . TYR H 2 16 ? 6.920 -12.265 -19.469 1.00 26.04 15 TYR H CA 1
ATOM 1215 C C . TYR H 2 16 ? 6.705 -13.753 -19.691 1.00 27.24 15 TYR H C 1
ATOM 1216 O O . TYR H 2 16 ? 7.598 -14.448 -20.190 1.00 29.38 15 TYR H O 1
ATOM 1225 N N . GLN H 2 17 ? 5.542 -14.277 -19.315 1.00 25.72 16 GLN H N 1
ATOM 1226 C CA . GLN H 2 17 ? 5.309 -15.690 -19.587 1.00 27.64 16 GLN H CA 1
ATOM 1227 C C . GLN H 2 17 ? 5.436 -15.975 -21.081 1.00 27.18 16 GLN H C 1
ATOM 1228 O O . GLN H 2 17 ? 5.997 -17.001 -21.484 1.00 28.81 16 GLN H O 1
ATOM 1230 N N . LEU H 2 18 ? 4.986 -15.040 -21.918 1.00 26.60 17 LEU H N 1
ATOM 1231 C CA . LEU H 2 18 ? 5.034 -15.261 -23.357 1.00 26.85 17 LEU H CA 1
ATOM 1232 C C . LEU H 2 18 ? 6.462 -15.211 -23.865 1.00 28.55 17 LEU H C 1
ATOM 1233 O O . LEU H 2 18 ? 6.846 -15.992 -24.739 1.00 32.01 17 LEU H O 1
ATOM 1238 N N . LYS H 2 19 ? 7.277 -14.318 -23.312 1.00 28.69 18 LYS H N 1
ATOM 1239 C CA . LYS H 2 19 ? 8.666 -14.246 -23.748 1.00 30.31 18 LYS H CA 1
ATOM 1240 C C . LYS H 2 19 ? 9.446 -15.490 -23.328 1.00 30.86 18 LYS H C 1
ATOM 1241 O O . LYS H 2 19 ? 10.269 -16.008 -24.098 1.00 33.34 18 LYS H O 1
ATOM 1247 N N . LYS H 2 20 ? 9.207 -15.982 -22.110 1.00 30.81 19 LYS H N 1
ATOM 1248 C CA . LYS H 2 20 ? 9.874 -17.203 -21.671 1.00 30.77 19 LYS H CA 1
ATOM 1249 C C . LYS H 2 20 ? 9.428 -18.399 -22.495 1.00 34.38 19 LYS H C 1
ATOM 1250 O O . LYS H 2 20 ? 10.222 -19.305 -22.761 1.00 34.89 19 LYS H O 1
ATOM 1254 N N . ILE H 2 21 ? 8.154 -18.434 -22.896 1.00 32.54 20 ILE H N 1
ATOM 1255 C CA . ILE H 2 21 ? 7.726 -19.478 -23.818 1.00 32.67 20 ILE H CA 1
ATOM 1256 C C . ILE H 2 21 ? 8.478 -19.343 -25.133 1.00 33.77 20 ILE H C 1
ATOM 1257 O O . ILE H 2 21 ? 8.878 -20.342 -25.739 1.00 33.38 20 ILE H O 1
ATOM 1262 N N . ALA H 2 22 ? 8.709 -18.094 -25.576 1.00 34.70 21 ALA H N 1
ATOM 1263 C CA . ALA H 2 22 ? 9.404 -17.833 -26.840 1.00 33.68 21 ALA H CA 1
ATOM 1264 C C . ALA H 2 22 ? 10.870 -18.256 -26.811 1.00 40.55 21 ALA H C 1
ATOM 1265 O O . ALA H 2 22 ? 11.441 -18.557 -27.869 1.00 42.19 21 ALA H O 1
ATOM 1267 N N . GLN H 2 23 ? 11.509 -18.238 -25.638 1.00 38.02 22 GLN H N 1
ATOM 1268 C CA . GLN H 2 23 ? 12.860 -18.798 -25.518 1.00 42.12 22 GLN H CA 1
ATOM 1269 C C . GLN H 2 23 ? 12.833 -20.186 -24.885 1.00 43.07 22 GLN H C 1
ATOM 1270 O O . GLN H 2 23 ? 12.282 -21.129 -25.464 1.00 43.56 22 GLN H O 1
#